Protein AF-A0A6I1FZR3-F1 (afdb_monomer)

Solvent-accessible surface area (backbone atoms only — not comparable to full-atom values): 11117 Å² total; per-residue (Å²): 132,63,71,81,56,53,58,60,50,53,55,49,52,56,47,51,52,60,69,66,48,99,59,92,50,53,44,37,51,18,19,27,37,26,51,98,56,38,17,38,38,36,37,57,64,90,88,34,45,50,49,60,49,54,51,47,40,16,54,70,74,20,20,38,19,19,56,56,49,33,34,35,32,82,50,91,95,48,38,31,38,47,50,46,80,52,55,39,70,45,56,60,88,51,94,56,57,93,59,54,65,75,88,68,61,86,59,56,64,35,73,45,55,49,69,71,43,28,48,72,36,67,70,18,41,53,64,34,38,36,34,47,39,74,33,85,90,42,68,29,58,69,38,87,40,65,44,67,61,53,50,56,62,44,65,79,45,46,47,83,67,36,57,63,55,72,58,35,50,48,54,51,51,53,48,41,74,71,40,55,37,26,37,27,32,41,55,47,69,72,53,31,45,52,41,52,50,38,52,73,75,64,72,74,126

Foldseek 3Di:
DDPVVVVVVVVVVVVLVVVVPPDQWFKWFWWWWADPQEIETEFEDPPLCRLQLQLLLQLVAIAGQGGTIWTWDDDPLFIKTARDFFFGWDAPPGPCVVQADCVQDDDRIGGHRSVSSHHHDGIGTYAEYEYEHEDAPDQFAWDFDQLVVRLVRRVVTGDVVCPPPPPSSVVSSSNSVRHTYTYGHDNDSVRNSVNVVCSRVPNDD

pLDDT: mean 87.34, std 11.3, range [35.09, 98.38]

Radius of gyration: 16.4 Å; Cα contacts (8 Å, |Δi|>4): 405; chains: 1; bounding box: 35×38×43 Å

Nearest PDB structures (foldseek):
  3tqf-assembly2_B  TM=7.008E-01  e=2.451E-07  Coxiella burnetii
  3tqf-assembly1_A  TM=6.741E-01  e=7.739E-07  Coxiella burnetii
  1knx-assembly1_F  TM=5.912E-01  e=1.178E-05  Mycoplasmoides pneumoniae
  1knx-assembly1_D  TM=5.944E-01  e=3.296E-05  Mycoplasmoides pneumoniae
  1knx-as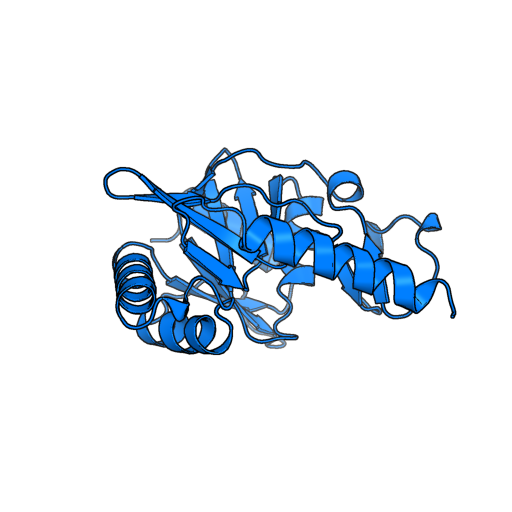sembly1_C  TM=6.313E-01  e=9.794E-05  Mycoplasmoides pneumoniae

Mean predicted aligned error: 5.6 Å

Structure (mmCIF, N/CA/C/O backbone):
data_AF-A0A6I1FZR3-F1
#
_entry.id   AF-A0A6I1FZR3-F1
#
loop_
_atom_site.group_PDB
_atom_site.id
_atom_site.type_symbol
_atom_site.label_atom_id
_atom_site.label_alt_id
_atom_site.label_comp_id
_atom_site.label_asym_id
_atom_site.label_entity_id
_atom_site.label_seq_id
_atom_site.pdbx_PDB_ins_code
_atom_site.Cartn_x
_atom_site.Cartn_y
_atom_site.Cartn_z
_atom_site.occupancy
_atom_site.B_iso_or_equiv
_atom_site.auth_seq_id
_atom_site.auth_comp_id
_atom_site.auth_asym_id
_atom_site.auth_atom_id
_atom_site.pdbx_PDB_model_num
ATOM 1 N N . MET A 1 1 ? 12.306 22.093 -24.061 1.00 50.38 1 MET A N 1
ATOM 2 C CA . MET A 1 1 ? 12.072 21.289 -22.842 1.00 50.38 1 MET A CA 1
ATOM 3 C C . MET A 1 1 ? 11.658 19.907 -23.294 1.00 50.38 1 MET A C 1
ATOM 5 O O . MET A 1 1 ? 10.686 19.797 -24.028 1.00 50.38 1 MET A O 1
ATOM 9 N N . THR A 1 2 ? 12.452 18.890 -22.980 1.00 59.75 2 THR A N 1
ATOM 10 C CA . THR A 1 2 ? 12.194 17.495 -23.360 1.00 59.75 2 THR A CA 1
ATOM 11 C C . THR A 1 2 ? 10.868 17.022 -22.759 1.00 59.75 2 THR A C 1
ATOM 13 O O . THR A 1 2 ? 10.518 17.408 -21.643 1.00 59.75 2 THR A O 1
ATOM 16 N N . ASN A 1 3 ? 10.129 16.195 -23.503 1.00 61.72 3 ASN A N 1
ATOM 17 C CA . ASN A 1 3 ? 8.857 15.583 -23.087 1.00 61.72 3 ASN A CA 1
ATOM 18 C C . ASN A 1 3 ? 8.961 14.906 -21.695 1.00 61.72 3 ASN A C 1
ATOM 20 O O . ASN A 1 3 ? 8.009 14.908 -20.915 1.00 61.72 3 ASN A O 1
ATOM 24 N N . ASP A 1 4 ? 10.167 14.445 -21.350 1.00 67.88 4 ASP A N 1
ATOM 25 C CA . ASP A 1 4 ? 10.534 13.812 -20.079 1.00 67.88 4 ASP A CA 1
ATOM 26 C C . ASP A 1 4 ? 10.330 14.695 -18.842 1.00 67.88 4 ASP A C 1
ATOM 28 O O . ASP A 1 4 ? 10.122 14.169 -17.756 1.00 67.88 4 ASP A O 1
ATOM 32 N N . TYR A 1 5 ? 10.350 16.026 -18.975 1.00 75.06 5 TYR A N 1
ATOM 33 C CA . TYR A 1 5 ? 10.096 16.935 -17.850 1.00 75.06 5 TYR A CA 1
ATOM 34 C C . TYR A 1 5 ? 8.603 17.227 -17.659 1.00 75.06 5 TYR A C 1
ATOM 36 O O . TYR A 1 5 ? 8.115 17.339 -16.535 1.00 75.06 5 TYR A O 1
ATOM 44 N N . VAL A 1 6 ? 7.859 17.341 -18.763 1.00 83.50 6 VAL A N 1
ATOM 45 C CA . VAL A 1 6 ? 6.457 17.780 -18.739 1.00 83.50 6 VAL A CA 1
ATOM 46 C C . VAL A 1 6 ? 5.569 16.731 -18.080 1.00 83.50 6 VAL A C 1
ATOM 48 O O . VAL A 1 6 ? 4.723 17.076 -17.259 1.00 83.50 6 VAL A O 1
ATOM 51 N N . ARG A 1 7 ? 5.770 15.446 -18.392 1.00 79.75 7 ARG A N 1
ATOM 52 C CA . ARG A 1 7 ? 4.921 14.367 -17.868 1.00 79.75 7 ARG A CA 1
ATOM 53 C C . ARG A 1 7 ? 5.021 14.218 -16.338 1.00 79.75 7 ARG A C 1
ATOM 55 O O . ARG A 1 7 ? 3.965 14.234 -15.705 1.00 79.75 7 ARG A O 1
ATOM 62 N N . PRO A 1 8 ? 6.215 14.116 -15.718 1.00 78.38 8 PRO A N 1
ATOM 63 C CA . PRO A 1 8 ? 6.330 14.086 -14.261 1.00 78.38 8 PRO A CA 1
ATOM 64 C C . PRO A 1 8 ? 5.809 15.363 -13.602 1.00 78.38 8 PRO A C 1
ATOM 66 O O . PRO A 1 8 ? 5.144 15.278 -12.574 1.00 78.38 8 PRO A O 1
ATOM 69 N N . TYR A 1 9 ? 6.057 16.531 -14.207 1.00 84.31 9 TYR A N 1
ATOM 70 C CA . TYR A 1 9 ? 5.594 17.811 -13.671 1.00 84.31 9 TYR A CA 1
ATOM 71 C C . TYR A 1 9 ? 4.063 17.913 -13.645 1.00 84.31 9 TYR A C 1
ATOM 73 O O . TYR A 1 9 ? 3.486 18.195 -12.600 1.00 84.31 9 TYR A O 1
ATOM 81 N N . VAL A 1 10 ? 3.387 17.609 -14.759 1.00 87.12 10 VAL A N 1
ATOM 82 C CA . VAL A 1 10 ? 1.914 17.611 -14.831 1.00 87.12 10 VAL A CA 1
ATOM 83 C C . VAL A 1 10 ? 1.322 16.611 -13.844 1.00 87.12 10 VAL A C 1
ATOM 85 O O . VAL A 1 10 ? 0.363 16.922 -13.143 1.00 87.12 10 VAL A O 1
ATOM 88 N N . LEU A 1 11 ? 1.906 15.416 -13.758 1.00 84.88 11 LEU A N 1
ATOM 89 C CA . LEU A 1 11 ? 1.436 14.384 -12.845 1.00 84.88 11 LEU A CA 1
ATOM 90 C C . LEU A 1 11 ? 1.587 14.812 -11.374 1.00 84.88 11 LEU A C 1
ATOM 92 O O . LEU A 1 11 ? 0.700 14.542 -10.560 1.00 84.88 11 LEU A O 1
ATOM 96 N N . TRP A 1 12 ? 2.673 15.512 -11.045 1.00 84.62 12 TRP A N 1
ATOM 97 C CA . TRP A 1 12 ? 2.876 16.109 -9.730 1.00 84.62 12 TRP A CA 1
ATOM 98 C C . TRP A 1 12 ? 1.877 17.235 -9.439 1.00 84.62 12 TRP A C 1
ATOM 100 O O . TRP A 1 12 ? 1.271 17.225 -8.373 1.00 84.62 12 TRP A O 1
ATOM 110 N N . GLU A 1 13 ? 1.638 18.159 -10.375 1.00 86.44 13 GLU A N 1
ATOM 111 C CA . GLU A 1 13 ? 0.677 19.257 -10.179 1.00 86.44 13 GLU A CA 1
ATOM 112 C C . GLU A 1 13 ? -0.752 18.745 -9.977 1.00 86.44 13 GLU A C 1
ATOM 114 O O . GLU A 1 13 ? -1.432 19.177 -9.049 1.00 86.44 13 GLU A O 1
ATOM 119 N N . VAL A 1 14 ? -1.198 17.777 -10.785 1.00 84.94 14 VAL A N 1
ATOM 120 C CA . VAL A 1 14 ? -2.518 17.144 -10.610 1.00 84.94 14 VAL A CA 1
ATOM 121 C C . VAL A 1 14 ? -2.615 16.481 -9.239 1.00 84.94 14 VAL A C 1
ATOM 123 O O . VAL A 1 14 ? -3.616 16.634 -8.543 1.00 84.94 14 VAL A O 1
ATOM 126 N N . THR A 1 15 ? -1.557 15.788 -8.818 1.00 83.56 15 THR A N 1
ATOM 127 C CA . THR A 1 15 ? -1.505 15.155 -7.497 1.00 83.56 15 THR A CA 1
ATOM 128 C C . THR A 1 15 ? -1.599 16.178 -6.386 1.00 83.56 15 THR A C 1
ATOM 130 O O . THR A 1 15 ? -2.426 16.034 -5.492 1.00 83.56 15 THR A O 1
ATOM 133 N N . ARG A 1 16 ? -0.798 17.239 -6.458 1.00 82.19 16 ARG A N 1
ATOM 134 C CA . ARG A 1 16 ? -0.811 18.327 -5.488 1.00 82.19 16 ARG A CA 1
ATOM 135 C C . ARG A 1 16 ? -2.205 18.939 -5.371 1.00 82.19 16 ARG A C 1
ATOM 137 O O . ARG A 1 16 ? -2.708 19.032 -4.261 1.00 82.19 16 ARG A O 1
ATOM 144 N N . ILE A 1 17 ? -2.841 19.289 -6.491 1.00 82.88 17 ILE A N 1
ATOM 145 C CA . ILE A 1 17 ? -4.186 19.886 -6.506 1.00 82.88 17 ILE A CA 1
ATOM 146 C C . ILE A 1 17 ? -5.215 18.947 -5.866 1.00 82.88 17 ILE A C 1
ATOM 148 O O . ILE A 1 17 ? -6.030 19.395 -5.068 1.00 82.88 17 ILE A O 1
ATOM 152 N N . LEU A 1 18 ? -5.170 17.648 -6.174 1.00 79.31 18 LEU A N 1
ATOM 153 C CA . LEU A 1 18 ? -6.104 16.668 -5.610 1.00 79.31 18 LEU A CA 1
ATOM 154 C C . LEU A 1 18 ? -5.854 16.413 -4.116 1.00 79.31 18 LEU A C 1
ATOM 156 O O . LEU A 1 18 ? -6.803 16.240 -3.358 1.00 79.31 18 LEU A O 1
ATOM 160 N N . LEU A 1 19 ? -4.596 16.444 -3.668 1.00 76.31 19 LEU A N 1
ATOM 161 C CA . LEU A 1 19 ? -4.252 16.383 -2.244 1.00 76.31 19 LEU A CA 1
ATOM 162 C C . LEU A 1 19 ? -4.574 17.684 -1.502 1.00 76.31 19 LEU A C 1
ATOM 164 O O . LEU A 1 19 ? -4.740 17.648 -0.285 1.00 76.31 19 LEU A O 1
ATOM 168 N N . GLU A 1 20 ? -4.672 18.806 -2.216 1.00 75.75 20 GLU A N 1
ATOM 169 C CA . GLU A 1 20 ? -5.113 20.123 -1.743 1.00 75.75 20 GLU A CA 1
ATOM 170 C C . GLU A 1 20 ? -6.633 20.357 -1.916 1.00 75.75 20 GLU A C 1
ATOM 172 O O . GLU A 1 20 ? -7.131 21.419 -1.549 1.00 75.75 20 GLU A O 1
ATOM 177 N N . ALA A 1 21 ? -7.408 19.381 -2.404 1.00 71.62 21 ALA A N 1
ATOM 178 C CA . ALA A 1 21 ? -8.873 19.457 -2.458 1.00 71.62 21 ALA A CA 1
ATOM 179 C C . ALA A 1 21 ? -9.483 19.104 -1.092 1.00 71.62 21 ALA A C 1
ATOM 181 O O . ALA A 1 21 ? -9.188 18.038 -0.562 1.00 71.62 21 ALA A O 1
ATOM 182 N N . ASP A 1 22 ? -10.240 20.015 -0.470 1.00 64.38 22 ASP A N 1
ATOM 183 C CA . ASP A 1 22 ? -10.703 19.954 0.935 1.00 64.38 22 ASP A CA 1
ATOM 184 C C . ASP A 1 22 ? -11.646 18.770 1.242 1.00 64.38 22 ASP A C 1
ATOM 186 O O . ASP A 1 22 ? -12.863 18.909 1.325 1.00 64.38 22 ASP A O 1
ATOM 190 N N . GLU A 1 23 ? -11.068 17.577 1.373 1.00 71.38 23 GLU A N 1
ATOM 191 C CA . GLU A 1 23 ? -11.746 16.334 1.726 1.00 71.38 23 GLU A CA 1
ATOM 192 C C . GLU A 1 23 ? -11.206 15.812 3.068 1.00 71.38 23 GLU A C 1
ATOM 194 O O . GLU A 1 23 ? -9.989 15.840 3.284 1.00 71.38 23 GLU A O 1
ATOM 199 N N . PRO A 1 24 ? -12.070 15.291 3.960 1.00 76.19 24 PRO A N 1
ATOM 200 C CA . PRO A 1 24 ? -11.709 14.868 5.315 1.00 76.19 24 PRO A CA 1
ATOM 201 C C . PRO A 1 24 ? -10.960 13.522 5.322 1.00 76.19 24 PRO A C 1
ATOM 203 O O . PRO A 1 24 ? -11.426 12.533 5.882 1.00 76.19 24 PRO A O 1
ATOM 206 N N . THR A 1 25 ? -9.791 13.466 4.683 1.00 84.38 25 THR A N 1
ATOM 207 C CA . THR A 1 25 ? -8.944 12.267 4.610 1.00 84.38 25 THR A CA 1
ATOM 208 C C . THR A 1 25 ? -7.540 12.545 5.138 1.00 84.38 25 THR A C 1
ATOM 210 O O . THR A 1 25 ? -6.944 13.588 4.866 1.00 84.38 25 THR A O 1
ATOM 213 N N . LEU A 1 26 ? -6.976 11.587 5.872 1.00 86.94 26 LEU A N 1
ATOM 214 C CA . LEU A 1 26 ? -5.562 11.560 6.218 1.00 86.94 26 LEU A CA 1
ATOM 215 C C . LEU A 1 26 ? -4.773 11.033 5.014 1.00 86.94 26 LEU A C 1
ATOM 217 O O . LEU A 1 26 ? -4.906 9.874 4.628 1.00 86.94 26 LEU A O 1
ATOM 221 N N . ALA A 1 27 ? -3.930 11.879 4.429 1.00 86.81 27 ALA A N 1
ATOM 222 C CA . ALA A 1 27 ? -3.035 11.486 3.348 1.00 86.81 27 ALA A CA 1
ATOM 223 C C . ALA A 1 27 ? -1.674 11.041 3.906 1.00 86.81 27 ALA A C 1
ATOM 225 O O . ALA A 1 27 ? -1.022 11.800 4.624 1.00 86.81 27 ALA A O 1
ATOM 226 N N . ILE A 1 28 ? -1.217 9.843 3.538 1.00 86.50 28 ILE A N 1
ATOM 227 C CA . ILE A 1 28 ? 0.113 9.322 3.891 1.00 86.50 28 ILE A CA 1
ATOM 228 C C . ILE A 1 28 ? 0.873 8.873 2.641 1.00 86.50 28 ILE A C 1
ATOM 230 O O . ILE A 1 28 ? 0.278 8.326 1.713 1.00 86.50 28 ILE A O 1
ATOM 234 N N . HIS A 1 29 ? 2.193 9.080 2.610 1.00 87.19 29 HIS A N 1
ATOM 235 C CA . HIS A 1 29 ? 3.032 8.620 1.501 1.00 87.19 29 HIS A CA 1
ATOM 236 C C . HIS A 1 29 ? 3.284 7.109 1.585 1.00 87.19 29 HIS A C 1
ATOM 238 O O . HIS A 1 29 ? 4.276 6.635 2.146 1.00 87.19 29 HIS A O 1
ATOM 244 N N . ALA A 1 30 ? 2.344 6.349 1.043 1.00 91.12 30 ALA A N 1
ATOM 245 C CA . ALA A 1 30 ? 2.351 4.900 1.016 1.00 91.12 30 ALA A CA 1
ATOM 246 C C . ALA A 1 30 ? 1.550 4.409 -0.193 1.00 91.12 30 ALA A C 1
ATOM 248 O O . ALA A 1 30 ? 0.584 5.058 -0.608 1.00 91.12 30 ALA A O 1
ATOM 249 N N . GLY A 1 31 ? 1.936 3.249 -0.721 1.00 94.44 31 GLY A N 1
ATOM 250 C CA . GLY A 1 31 ? 1.110 2.526 -1.683 1.00 94.44 31 GLY A CA 1
ATOM 251 C C . GLY A 1 31 ? -0.006 1.781 -0.957 1.00 94.44 31 GLY A C 1
ATOM 252 O O . GLY A 1 31 ? 0.121 1.491 0.229 1.00 94.44 31 GLY A O 1
ATOM 253 N N . SER A 1 32 ? -1.086 1.457 -1.656 1.00 97.38 32 SER A N 1
ATOM 254 C CA . SER A 1 32 ? -2.138 0.583 -1.142 1.00 97.38 32 SER A CA 1
ATOM 255 C C . SER A 1 32 ? -2.690 -0.311 -2.242 1.00 97.38 32 SER A C 1
ATOM 257 O O . SER A 1 32 ? -2.849 0.099 -3.397 1.00 97.38 32 SER A O 1
ATOM 259 N N . VAL A 1 33 ? -3.027 -1.534 -1.854 1.00 98.38 33 VAL A N 1
ATOM 260 C CA . VAL A 1 33 ? -3.708 -2.522 -2.694 1.00 98.38 33 VAL A CA 1
ATOM 261 C C . VAL A 1 33 ? -4.809 -3.185 -1.879 1.00 98.38 33 VAL A C 1
ATOM 263 O O . VAL A 1 33 ? -4.752 -3.189 -0.650 1.00 98.38 33 VAL A O 1
ATOM 266 N N . ALA A 1 34 ? -5.811 -3.736 -2.552 1.00 98.31 34 ALA A N 1
ATOM 267 C CA . ALA A 1 34 ? -6.940 -4.394 -1.921 1.00 98.31 34 ALA A CA 1
ATOM 268 C C . ALA A 1 34 ? -7.143 -5.807 -2.456 1.00 98.31 34 ALA A C 1
ATOM 270 O O . ALA A 1 34 ? -6.896 -6.088 -3.626 1.00 98.31 34 ALA A O 1
ATOM 271 N N . LEU A 1 35 ? -7.646 -6.683 -1.603 1.00 98.12 35 LEU A N 1
ATOM 272 C CA . LEU A 1 35 ? -8.108 -8.012 -1.955 1.00 98.12 35 LEU A CA 1
ATOM 273 C C . LEU A 1 35 ? -9.482 -8.206 -1.318 1.00 98.12 35 LEU A C 1
ATOM 275 O O . LEU A 1 35 ? -9.637 -7.989 -0.122 1.00 98.12 35 LEU A O 1
ATOM 279 N N . ASP A 1 36 ? -10.486 -8.551 -2.123 1.00 95.88 36 ASP A N 1
ATOM 280 C CA . ASP A 1 36 ? -11.858 -8.805 -1.657 1.00 95.88 36 ASP A CA 1
ATOM 281 C C . ASP A 1 36 ? -12.435 -7.682 -0.768 1.00 95.88 36 ASP A C 1
ATOM 283 O O . ASP A 1 36 ? -13.066 -7.922 0.260 1.00 95.88 36 ASP A O 1
ATOM 287 N N . GLY A 1 37 ? -12.184 -6.423 -1.151 1.00 96.25 37 GLY A N 1
ATOM 288 C CA . GLY A 1 37 ? -12.645 -5.236 -0.418 1.00 96.25 37 GLY A CA 1
ATOM 289 C C . GLY A 1 37 ? -11.826 -4.883 0.830 1.00 96.25 37 GLY A C 1
ATOM 290 O O . GLY A 1 37 ? -12.134 -3.893 1.490 1.00 96.25 37 GLY A O 1
ATOM 291 N N . ARG A 1 38 ? -10.764 -5.639 1.133 1.00 97.44 38 ARG A N 1
ATOM 292 C CA . ARG A 1 38 ? -9.847 -5.410 2.256 1.00 97.44 38 ARG A CA 1
ATOM 293 C C . ARG A 1 38 ? -8.521 -4.853 1.758 1.00 97.44 38 ARG A C 1
ATOM 295 O O . ARG A 1 38 ? -7.845 -5.481 0.947 1.00 97.44 38 ARG A O 1
ATOM 302 N N . ALA A 1 39 ? -8.151 -3.673 2.224 1.00 97.88 39 ALA A N 1
ATOM 303 C CA . ALA A 1 39 ? -6.942 -2.972 1.838 1.00 97.88 39 ALA A CA 1
ATOM 304 C C . ALA A 1 39 ? -5.783 -3.237 2.799 1.00 97.88 39 ALA A C 1
ATOM 306 O O . ALA A 1 39 ? -5.945 -3.228 4.019 1.00 97.88 39 ALA A O 1
ATOM 307 N N . ILE A 1 40 ? -4.586 -3.342 2.230 1.00 97.88 40 ILE A N 1
ATOM 308 C CA . ILE A 1 40 ? -3.334 -3.167 2.960 1.00 97.88 40 ILE A CA 1
ATOM 309 C C . ILE A 1 40 ? -2.644 -1.893 2.482 1.00 97.88 40 ILE A C 1
ATOM 311 O O . ILE A 1 40 ? -2.593 -1.599 1.284 1.00 97.88 40 ILE A O 1
ATOM 315 N N . VAL A 1 41 ? -2.078 -1.156 3.431 1.00 96.69 41 VAL A N 1
ATOM 316 C CA . VAL A 1 41 ? -1.179 -0.033 3.159 1.00 96.69 41 VAL A CA 1
ATOM 317 C C . VAL A 1 41 ? 0.252 -0.556 3.180 1.00 96.69 41 VAL A C 1
ATOM 319 O O . VAL A 1 41 ? 0.685 -1.165 4.153 1.00 96.69 41 VAL A O 1
ATOM 322 N N . ILE A 1 42 ? 1.013 -0.282 2.128 1.00 95.75 42 ILE A N 1
ATOM 323 C CA . ILE A 1 42 ? 2.427 -0.629 1.995 1.00 95.75 42 ILE A CA 1
ATOM 324 C C . ILE A 1 42 ? 3.242 0.639 2.247 1.00 95.75 42 ILE A C 1
ATOM 326 O O . ILE A 1 42 ? 3.417 1.488 1.365 1.00 95.75 42 ILE A O 1
ATOM 330 N N . ALA A 1 43 ? 3.738 0.772 3.473 1.00 92.19 43 ALA A N 1
ATOM 331 C CA . ALA A 1 43 ? 4.467 1.939 3.949 1.00 92.19 43 ALA A CA 1
ATOM 332 C C . ALA A 1 43 ? 5.949 1.616 4.126 1.00 92.19 43 ALA A C 1
ATOM 334 O O . ALA A 1 43 ? 6.327 0.570 4.626 1.00 92.19 43 ALA A O 1
ATOM 335 N N . GLY A 1 44 ? 6.829 2.520 3.728 1.00 86.69 44 GLY A N 1
ATOM 336 C CA . GLY A 1 44 ? 8.262 2.256 3.740 1.00 86.69 44 GLY A CA 1
ATOM 337 C C . GLY A 1 44 ? 9.049 3.468 3.278 1.00 86.69 44 GLY A C 1
ATOM 338 O O . GLY A 1 44 ? 8.505 4.337 2.590 1.00 86.69 44 GLY A O 1
ATOM 339 N N . VAL A 1 45 ? 10.343 3.506 3.585 1.00 79.31 45 VAL A N 1
ATOM 340 C CA . VAL A 1 45 ? 11.240 4.531 3.038 1.00 79.31 45 VAL A CA 1
ATOM 341 C C . VAL A 1 45 ? 11.273 4.464 1.507 1.00 79.31 45 VAL A C 1
ATOM 343 O O . VAL A 1 45 ? 10.863 3.475 0.876 1.00 79.31 45 VAL A O 1
ATOM 346 N N . SER A 1 46 ? 11.731 5.536 0.865 1.00 76.00 46 SER A N 1
ATOM 347 C CA . SER A 1 46 ? 12.015 5.489 -0.571 1.00 76.00 46 SER A CA 1
ATOM 348 C C . SER A 1 46 ? 12.976 4.330 -0.873 1.00 76.00 46 SER A C 1
ATOM 350 O O . SER A 1 46 ? 13.895 4.077 -0.101 1.00 76.00 46 SER A O 1
ATOM 352 N N . HIS A 1 47 ? 12.756 3.614 -1.978 1.00 78.44 47 HIS A N 1
ATOM 353 C CA . HIS A 1 47 ? 13.514 2.412 -2.373 1.00 78.44 47 HIS A CA 1
ATOM 354 C C . HIS A 1 47 ? 13.318 1.149 -1.511 1.00 78.44 47 HIS A C 1
ATOM 356 O O . HIS A 1 47 ? 13.928 0.126 -1.813 1.00 78.44 47 HIS A O 1
ATOM 362 N N . ALA A 1 48 ? 12.403 1.141 -0.534 1.00 81.69 48 ALA A N 1
ATOM 363 C CA . ALA A 1 48 ? 12.053 -0.073 0.223 1.00 81.69 48 ALA A CA 1
ATOM 364 C C . ALA A 1 48 ? 11.369 -1.176 -0.622 1.00 81.69 48 ALA A C 1
ATOM 366 O O . ALA A 1 48 ? 11.120 -2.273 -0.135 1.00 81.69 48 ALA A O 1
ATOM 367 N N . GLY A 1 49 ? 11.059 -0.897 -1.894 1.00 86.56 49 GLY A N 1
ATOM 368 C CA . GLY A 1 49 ? 10.394 -1.840 -2.796 1.00 86.56 49 GLY A CA 1
ATOM 369 C C . GLY A 1 49 ? 8.867 -1.754 -2.798 1.00 86.56 49 GLY A C 1
ATOM 370 O O . GLY A 1 49 ? 8.240 -2.650 -3.349 1.00 86.56 49 GLY A O 1
ATOM 371 N N . LYS A 1 50 ? 8.274 -0.683 -2.241 1.00 91.25 50 LYS A N 1
ATOM 372 C CA . LYS A 1 50 ? 6.815 -0.453 -2.215 1.00 91.25 50 LYS A CA 1
ATOM 373 C C . LYS A 1 50 ? 6.173 -0.626 -3.593 1.00 91.25 50 LYS A C 1
ATOM 375 O O . LYS A 1 50 ? 5.359 -1.519 -3.756 1.00 91.25 50 LYS A O 1
ATOM 380 N N . SER A 1 51 ? 6.628 0.136 -4.590 1.00 92.12 51 SER A N 1
ATOM 381 C CA . SER A 1 51 ? 6.082 0.096 -5.953 1.00 92.12 51 SER A CA 1
ATOM 382 C C . SER A 1 51 ? 6.238 -1.251 -6.633 1.00 92.12 51 SER A C 1
ATOM 384 O O . SER A 1 51 ? 5.345 -1.708 -7.342 1.00 92.12 51 SER A O 1
ATOM 386 N N . THR A 1 52 ? 7.355 -1.930 -6.372 1.00 94.50 52 THR A N 1
ATOM 387 C CA . THR A 1 52 ? 7.574 -3.290 -6.863 1.00 94.50 52 THR A CA 1
ATOM 388 C C . THR A 1 52 ? 6.600 -4.272 -6.219 1.00 94.50 52 THR A C 1
ATOM 390 O O . THR A 1 52 ? 6.017 -5.084 -6.928 1.00 94.50 52 THR A O 1
ATOM 393 N N . LEU A 1 53 ? 6.396 -4.194 -4.901 1.00 95.69 53 LEU A N 1
ATOM 394 C CA . LEU A 1 53 ? 5.455 -5.055 -4.191 1.00 95.69 53 LEU A CA 1
ATOM 395 C C . LEU A 1 53 ? 4.010 -4.758 -4.612 1.00 95.69 53 LEU A C 1
ATOM 397 O O . LEU A 1 53 ? 3.311 -5.686 -4.997 1.00 95.69 53 LEU A O 1
ATOM 401 N N . SER A 1 54 ? 3.587 -3.490 -4.640 1.00 96.38 54 SER A N 1
ATOM 402 C CA . SER A 1 54 ? 2.261 -3.070 -5.115 1.00 96.38 54 SER A CA 1
ATOM 403 C C . SER A 1 54 ? 1.985 -3.587 -6.527 1.00 96.38 54 SER A C 1
ATOM 405 O O . SER A 1 54 ? 0.984 -4.259 -6.750 1.00 96.38 54 SER A O 1
ATOM 407 N N . GLY A 1 55 ? 2.893 -3.330 -7.477 1.00 96.31 55 GLY A N 1
ATOM 408 C CA . GLY A 1 55 ? 2.741 -3.787 -8.859 1.00 96.31 55 GLY A CA 1
ATOM 409 C C . GLY A 1 55 ? 2.694 -5.310 -8.976 1.00 96.31 55 GLY A C 1
ATOM 410 O O . GLY A 1 55 ? 1.915 -5.836 -9.767 1.00 96.31 55 GLY A O 1
ATOM 411 N N . TRP A 1 56 ? 3.475 -6.024 -8.159 1.00 97.44 56 TRP A N 1
ATOM 412 C CA . TRP A 1 56 ? 3.475 -7.485 -8.145 1.00 97.44 56 TRP A CA 1
ATOM 413 C C . TRP A 1 56 ? 2.147 -8.031 -7.630 1.00 97.44 56 TRP A C 1
ATOM 415 O O . TRP A 1 56 ? 1.564 -8.899 -8.269 1.00 97.44 56 TRP A O 1
ATOM 425 N N . LEU A 1 57 ? 1.640 -7.505 -6.513 1.00 97.81 57 LEU A N 1
ATOM 426 C CA . LEU A 1 57 ? 0.348 -7.906 -5.954 1.00 97.81 57 LEU A CA 1
ATOM 427 C C . LEU A 1 57 ? -0.781 -7.664 -6.962 1.00 97.81 57 LEU A C 1
ATOM 429 O O . LEU A 1 57 ? -1.610 -8.545 -7.184 1.00 97.81 57 LEU A O 1
ATOM 433 N N . VAL A 1 58 ? -0.769 -6.512 -7.637 1.00 97.75 58 VAL A N 1
ATOM 434 C CA . VAL A 1 58 ? -1.757 -6.172 -8.673 1.00 97.75 58 VAL A CA 1
ATOM 435 C C . VAL A 1 58 ? -1.706 -7.148 -9.847 1.00 97.75 58 VAL A C 1
ATOM 437 O O . VAL A 1 58 ? -2.744 -7.653 -10.269 1.00 97.75 58 VAL A O 1
ATOM 440 N N . ALA A 1 59 ? -0.503 -7.496 -10.313 1.00 97.44 59 ALA A N 1
ATOM 441 C CA . ALA A 1 59 ? -0.310 -8.519 -11.342 1.00 97.44 59 ALA A CA 1
ATOM 442 C C . ALA A 1 59 ? -0.797 -9.922 -10.922 1.00 97.44 59 ALA A C 1
ATOM 444 O O . ALA A 1 59 ? -1.007 -10.782 -11.774 1.00 97.44 59 ALA A O 1
ATOM 445 N N . HIS A 1 60 ? -1.011 -10.150 -9.622 1.00 97.62 60 HIS A N 1
ATOM 446 C CA . HIS A 1 60 ? -1.500 -11.405 -9.043 1.00 97.62 60 HIS A CA 1
ATOM 447 C C . HIS A 1 60 ? -2.926 -11.274 -8.473 1.00 97.62 60 HIS A C 1
ATOM 449 O O . HIS A 1 60 ? -3.309 -11.970 -7.529 1.00 97.62 60 HIS A O 1
ATOM 455 N N . GLY A 1 61 ? -3.737 -10.392 -9.064 1.00 97.38 61 GLY A N 1
ATOM 456 C CA . GLY A 1 61 ? -5.179 -10.324 -8.820 1.00 97.38 61 GLY A CA 1
ATOM 457 C C . GLY A 1 61 ? -5.601 -9.462 -7.631 1.00 97.38 61 GLY A C 1
ATOM 458 O O . GLY A 1 61 ? -6.781 -9.451 -7.293 1.00 97.38 61 GLY A O 1
ATOM 459 N N . TRP A 1 62 ? -4.679 -8.729 -7.004 1.00 98.38 62 TRP A N 1
ATOM 460 C CA . TRP A 1 62 ? -5.060 -7.664 -6.078 1.00 98.38 62 TRP A CA 1
ATOM 461 C C . TRP A 1 62 ? -5.554 -6.441 -6.861 1.00 98.38 62 TRP A C 1
ATOM 463 O O . TRP A 1 62 ? -5.062 -6.119 -7.941 1.00 98.38 62 TRP A O 1
ATOM 473 N N . GLY A 1 63 ? -6.513 -5.716 -6.301 1.00 98.06 63 GLY A N 1
ATOM 474 C CA . GLY A 1 63 ? -6.959 -4.435 -6.820 1.00 98.06 63 GLY A CA 1
ATOM 475 C C . GLY A 1 63 ? -5.997 -3.310 -6.439 1.00 98.06 63 GLY A C 1
ATOM 476 O O . GLY A 1 63 ? -5.646 -3.137 -5.274 1.00 98.06 63 GLY A O 1
ATOM 477 N N . PHE A 1 64 ? -5.583 -2.502 -7.408 1.00 98.25 64 PHE A N 1
ATOM 478 C CA . PHE A 1 64 ? -4.746 -1.331 -7.173 1.00 98.25 64 PHE A CA 1
ATOM 479 C C . PHE A 1 64 ? -5.561 -0.166 -6.605 1.00 98.25 64 PHE A C 1
ATOM 481 O O . PHE A 1 64 ? -6.581 0.210 -7.187 1.00 98.25 64 PHE A O 1
ATOM 488 N N . LEU A 1 65 ? -5.086 0.449 -5.518 1.00 97.12 65 LEU A N 1
ATOM 489 C CA . LEU A 1 65 ? -5.640 1.705 -5.002 1.00 97.12 65 LEU A CA 1
ATOM 490 C C . LEU A 1 65 ? -4.732 2.885 -5.358 1.00 97.12 65 LEU A C 1
ATOM 492 O O . LEU A 1 65 ? -5.212 3.893 -5.869 1.00 97.12 65 LEU A O 1
ATOM 496 N N . THR A 1 66 ? -3.433 2.779 -5.071 1.00 94.62 66 THR A N 1
ATOM 497 C CA . THR A 1 66 ? -2.442 3.857 -5.236 1.00 94.62 66 THR A CA 1
ATOM 498 C C . THR A 1 66 ? -1.028 3.314 -5.016 1.00 94.62 66 THR A C 1
ATOM 500 O O . THR A 1 66 ? -0.847 2.307 -4.336 1.00 94.62 66 THR A O 1
ATOM 503 N N . ASP A 1 67 ? -0.014 3.994 -5.547 1.00 91.31 67 ASP A N 1
ATOM 504 C CA . ASP A 1 67 ? 1.400 3.670 -5.295 1.00 91.31 67 ASP A CA 1
ATOM 505 C C . ASP A 1 67 ? 2.157 4.773 -4.535 1.00 91.31 67 ASP A C 1
ATOM 507 O O . ASP A 1 67 ? 3.261 4.566 -4.035 1.00 91.31 67 ASP A O 1
ATOM 511 N N . GLU A 1 68 ? 1.570 5.964 -4.434 1.00 86.88 68 GLU A N 1
ATOM 512 C CA . GLU A 1 68 ? 2.280 7.143 -3.939 1.00 86.88 68 GLU A CA 1
ATOM 513 C C . GLU A 1 68 ? 1.642 7.709 -2.676 1.00 86.88 68 GLU A C 1
ATOM 515 O O . GLU A 1 68 ? 2.341 7.919 -1.684 1.00 86.88 68 GLU A O 1
ATOM 520 N N . VAL A 1 69 ? 0.336 7.973 -2.704 1.00 88.75 69 VAL A N 1
ATOM 521 C CA . VAL A 1 69 ? -0.379 8.546 -1.563 1.00 88.75 69 VAL A CA 1
ATOM 522 C C . VAL A 1 69 ? -1.644 7.759 -1.293 1.00 88.75 69 VAL A C 1
ATOM 524 O O . VAL A 1 69 ? -2.515 7.655 -2.157 1.00 88.75 69 VAL A O 1
ATOM 527 N N . SER A 1 70 ? -1.734 7.237 -0.073 1.00 91.62 70 SER A N 1
ATOM 528 C CA . SER A 1 70 ? -2.912 6.568 0.466 1.00 91.62 70 SER A CA 1
ATOM 529 C C . SER A 1 70 ? -3.758 7.580 1.222 1.00 91.62 70 SER A C 1
ATOM 531 O O . SER A 1 70 ? -3.261 8.264 2.117 1.00 91.62 70 SER A O 1
ATOM 533 N N . ARG A 1 71 ? -5.029 7.693 0.827 1.00 91.81 71 ARG A N 1
ATOM 534 C CA . ARG 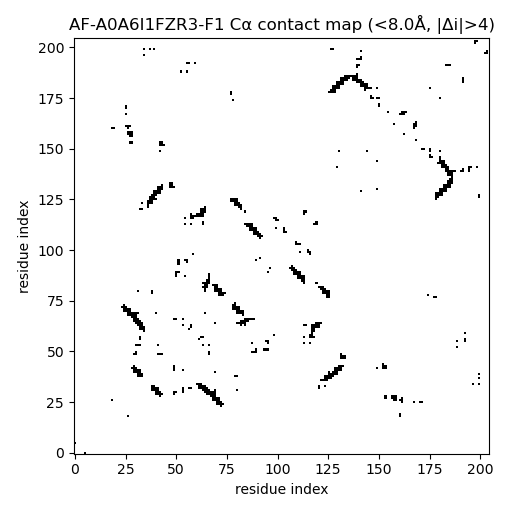A 1 71 ? -6.012 8.599 1.424 1.00 91.81 71 ARG A CA 1
ATOM 535 C C . ARG A 1 71 ? -6.912 7.795 2.349 1.00 91.81 71 ARG A C 1
ATOM 537 O O . ARG A 1 71 ? -7.615 6.900 1.887 1.00 91.81 71 ARG A O 1
ATOM 544 N N . LEU A 1 72 ? -6.850 8.093 3.638 1.00 92.38 72 LEU A N 1
ATOM 545 C CA . LEU A 1 72 ? -7.505 7.324 4.686 1.00 92.38 72 LEU A CA 1
ATOM 546 C C . LEU A 1 72 ? -8.647 8.131 5.294 1.00 92.38 72 LEU A C 1
ATOM 548 O O . LEU A 1 72 ? -8.443 9.247 5.761 1.00 92.38 72 LEU A O 1
ATOM 552 N N . GLU A 1 73 ? -9.841 7.562 5.302 1.00 92.44 73 GLU A N 1
ATOM 553 C CA . GLU A 1 73 ? -11.016 8.123 5.967 1.00 92.44 73 GLU A CA 1
ATOM 554 C C . GLU A 1 73 ? -11.329 7.277 7.201 1.00 92.44 73 GLU A C 1
ATOM 556 O O . GLU A 1 73 ? -11.386 6.047 7.115 1.00 92.44 73 GLU A O 1
ATOM 561 N N . GLN A 1 74 ? -11.546 7.921 8.345 1.00 91.19 74 GLN A N 1
ATOM 562 C CA . GLN A 1 74 ? -12.046 7.221 9.522 1.00 91.19 74 GLN A CA 1
ATOM 563 C C . GLN A 1 74 ? -13.527 6.885 9.320 1.00 91.19 74 GLN A C 1
ATOM 565 O O . GLN A 1 74 ? -14.333 7.753 8.994 1.00 91.19 74 GLN A O 1
ATOM 570 N N . SER A 1 75 ? -13.899 5.623 9.524 1.00 89.44 75 SER A N 1
ATOM 571 C CA . SER A 1 75 ? -15.253 5.124 9.292 1.00 89.44 75 SER A CA 1
ATOM 572 C C . SER A 1 75 ? -15.695 4.244 10.455 1.00 89.44 75 SER A C 1
ATOM 574 O O . SER A 1 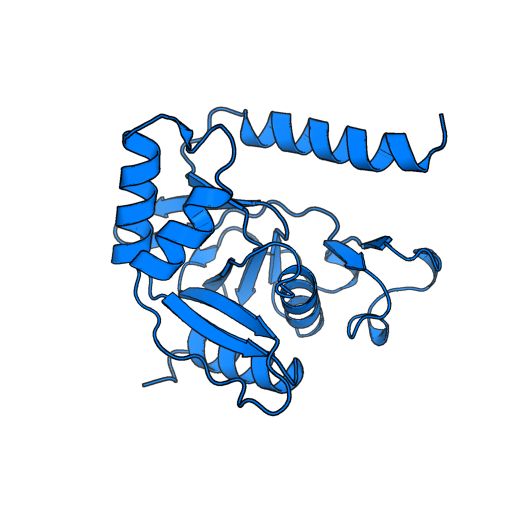75 ? -15.375 3.056 10.502 1.00 89.44 75 SER A O 1
ATOM 576 N N . GLY A 1 76 ? -16.469 4.81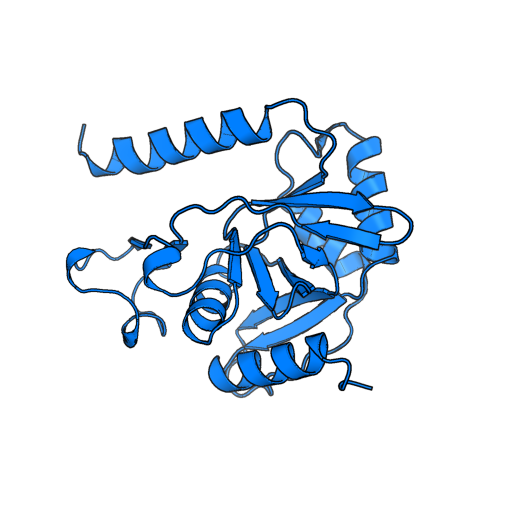3 11.381 1.00 88.69 76 GLY A N 1
ATOM 577 C CA . GLY A 1 76 ? -16.820 4.128 12.625 1.00 88.69 76 GLY A CA 1
ATOM 578 C C . GLY A 1 76 ? -15.567 3.863 13.462 1.00 88.69 76 GLY A C 1
ATOM 579 O O . GLY A 1 76 ? -14.811 4.791 13.741 1.00 88.69 76 GLY A O 1
ATOM 580 N N . GLU A 1 77 ? -15.343 2.603 13.836 1.00 85.75 77 GLU A N 1
ATOM 581 C CA . GLU A 1 77 ? -14.150 2.169 14.585 1.00 85.75 77 GLU A CA 1
ATOM 582 C C . GLU A 1 77 ? -12.959 1.802 13.680 1.00 85.75 77 GLU A C 1
ATOM 584 O O . GLU A 1 77 ? -11.860 1.566 14.176 1.00 85.75 77 GLU A O 1
ATOM 589 N N . GLY A 1 78 ? -13.166 1.752 12.360 1.00 92.81 78 GLY A N 1
ATOM 590 C CA . GLY A 1 78 ? -12.155 1.359 11.382 1.00 92.81 78 GLY A CA 1
ATOM 591 C C . GLY A 1 78 ? -11.729 2.493 10.453 1.00 92.81 78 GLY A C 1
ATOM 592 O O . GLY A 1 78 ? -12.078 3.664 10.627 1.00 92.81 78 GLY A O 1
ATOM 593 N N . TRP A 1 79 ? -10.990 2.115 9.414 1.00 95.88 79 TRP A N 1
ATOM 594 C CA . TRP A 1 79 ? -10.461 3.026 8.404 1.00 95.88 79 TRP A CA 1
ATOM 595 C C . TRP A 1 79 ? -10.764 2.506 7.008 1.00 95.88 79 TRP A C 1
ATOM 597 O O . TRP A 1 79 ? -10.709 1.303 6.767 1.00 95.88 79 TRP A O 1
ATOM 607 N N . ARG A 1 80 ? -11.043 3.414 6.075 1.00 96.62 80 ARG A N 1
ATOM 608 C CA . ARG A 1 80 ? -11.215 3.106 4.653 1.00 96.62 80 ARG A CA 1
ATOM 609 C C . ARG A 1 80 ? -10.133 3.783 3.828 1.00 96.62 80 ARG A C 1
ATOM 611 O O . ARG A 1 80 ? -9.798 4.942 4.063 1.00 96.62 80 ARG A O 1
ATOM 618 N N . VAL A 1 81 ? -9.597 3.058 2.852 1.00 96.38 81 VAL A N 1
ATOM 619 C CA . VAL A 1 81 ? -8.639 3.574 1.875 1.00 96.38 81 VAL A CA 1
ATOM 620 C C . VAL A 1 81 ? -9.390 3.974 0.614 1.00 96.38 81 VAL A C 1
ATOM 622 O O . VAL A 1 81 ? -10.063 3.151 -0.011 1.00 96.38 81 VAL A O 1
ATOM 625 N N . HIS A 1 82 ? -9.254 5.237 0.224 1.00 94.56 82 HIS A N 1
ATOM 626 C CA . HIS A 1 82 ? -9.811 5.750 -1.021 1.00 94.56 82 HIS A CA 1
ATOM 627 C C . HIS A 1 82 ? -8.832 5.543 -2.177 1.00 94.56 82 HIS A C 1
ATOM 629 O O . HIS A 1 82 ? -7.636 5.816 -2.022 1.00 94.56 82 HIS A O 1
ATOM 635 N N . PRO A 1 83 ? -9.314 5.086 -3.346 1.00 93.44 83 PRO A N 1
ATOM 636 C CA . PRO A 1 83 ? -8.464 4.898 -4.506 1.00 93.44 83 PRO A CA 1
ATOM 637 C C . PRO A 1 83 ? -7.939 6.246 -5.007 1.00 93.44 83 PRO A C 1
ATOM 639 O O . PRO A 1 83 ? -8.666 7.235 -5.115 1.00 93.44 83 PRO A O 1
ATOM 642 N N . PHE A 1 84 ? -6.663 6.260 -5.362 1.00 90.38 84 PHE A N 1
ATOM 643 C CA . PHE A 1 84 ? -6.007 7.362 -6.048 1.00 90.38 84 PHE A CA 1
ATOM 644 C C . PHE A 1 84 ? -5.101 6.793 -7.152 1.00 90.38 84 PHE A C 1
ATOM 646 O O . PHE A 1 84 ? -3.870 6.847 -7.053 1.00 90.38 84 PHE A O 1
ATOM 653 N N . PRO A 1 85 ? -5.692 6.159 -8.185 1.00 89.06 85 PRO A N 1
ATOM 654 C CA . PRO A 1 85 ? -4.924 5.372 -9.128 1.00 89.06 85 PRO A CA 1
ATOM 655 C C . PRO A 1 85 ? -4.121 6.291 -10.047 1.00 89.06 85 PRO A C 1
ATOM 657 O O . PRO A 1 85 ? -4.660 7.001 -10.897 1.00 89.06 85 PRO A O 1
ATOM 660 N N . ARG A 1 86 ? -2.801 6.245 -9.893 1.00 88.94 86 ARG A N 1
ATOM 661 C CA . ARG A 1 86 ? -1.825 6.836 -10.810 1.00 88.94 86 ARG A CA 1
ATOM 662 C C . ARG A 1 86 ? -0.988 5.732 -11.458 1.00 88.94 86 ARG A C 1
ATOM 664 O O . ARG A 1 86 ? -0.921 4.629 -10.915 1.00 88.94 86 ARG A O 1
ATOM 671 N N . PRO A 1 87 ? -0.328 6.002 -12.597 1.00 91.50 87 PRO A N 1
ATOM 672 C CA . PRO A 1 87 ? 0.682 5.090 -13.116 1.00 91.50 87 PRO A CA 1
ATOM 673 C C . PRO A 1 87 ? 1.751 4.779 -12.059 1.00 91.50 87 PRO A C 1
ATOM 675 O O . PRO A 1 87 ? 2.222 5.687 -11.372 1.00 91.50 87 PRO A O 1
ATOM 678 N N . ILE A 1 88 ? 2.134 3.508 -11.957 1.00 91.94 88 ILE A N 1
ATOM 679 C CA . ILE A 1 88 ? 3.185 3.020 -11.064 1.00 91.94 88 ILE A CA 1
ATOM 680 C C . ILE A 1 88 ? 4.541 3.421 -11.644 1.00 91.94 88 ILE A C 1
ATOM 682 O O . ILE A 1 88 ? 4.810 3.198 -12.828 1.00 91.94 88 ILE A O 1
ATOM 686 N N . GLY A 1 89 ? 5.397 4.005 -10.805 1.00 90.06 89 GLY A N 1
ATOM 687 C CA . GLY A 1 89 ? 6.790 4.274 -11.150 1.00 90.06 89 GLY A CA 1
ATOM 688 C C . GLY A 1 89 ? 7.595 2.980 -11.113 1.00 90.06 89 GLY A C 1
ATOM 689 O O . GLY A 1 89 ? 7.886 2.449 -10.042 1.00 90.06 89 GLY A O 1
ATOM 690 N N . VAL A 1 90 ? 7.957 2.457 -12.280 1.00 90.56 90 VAL A N 1
ATOM 691 C CA . VAL A 1 90 ? 8.689 1.197 -12.408 1.00 90.56 90 VAL A CA 1
ATOM 692 C C . VAL A 1 90 ? 10.132 1.491 -12.798 1.00 90.56 90 VAL A C 1
ATOM 694 O O . VAL A 1 90 ? 10.396 2.041 -13.865 1.00 90.56 90 VAL A O 1
ATOM 697 N N . ARG A 1 91 ? 11.069 1.100 -11.928 1.00 90.38 91 ARG A N 1
ATOM 698 C CA . ARG A 1 91 ? 12.515 1.232 -12.155 1.00 90.38 91 ARG A CA 1
ATOM 699 C C . ARG A 1 91 ? 13.119 -0.102 -12.545 1.00 90.38 91 ARG A C 1
ATOM 701 O O . ARG A 1 91 ? 12.923 -1.075 -11.825 1.00 90.38 91 ARG A O 1
ATOM 708 N N . ARG A 1 92 ? 13.856 -0.137 -13.650 1.00 89.19 92 ARG A N 1
ATOM 709 C CA . ARG A 1 92 ? 14.524 -1.334 -14.168 1.00 89.19 92 ARG A CA 1
ATOM 710 C C . ARG A 1 92 ? 15.969 -1.458 -13.658 1.00 89.19 92 ARG A C 1
ATOM 712 O O . ARG A 1 92 ? 16.611 -0.433 -13.419 1.00 89.19 92 ARG A O 1
ATOM 719 N N . PRO A 1 93 ? 16.503 -2.686 -13.536 1.00 90.38 93 PRO A N 1
ATOM 720 C CA . PRO A 1 93 ? 15.804 -3.959 -13.728 1.00 90.38 93 PRO A CA 1
ATOM 721 C C . PRO A 1 93 ? 14.813 -4.245 -12.592 1.00 90.38 93 PRO A C 1
ATOM 723 O O . PRO A 1 93 ? 15.019 -3.827 -11.449 1.00 90.38 93 PRO A O 1
ATOM 726 N N . THR A 1 94 ? 13.722 -4.944 -12.902 1.00 90.06 94 THR A N 1
ATOM 727 C CA . THR A 1 94 ? 12.653 -5.207 -11.926 1.00 90.06 94 THR A CA 1
ATOM 728 C C . THR A 1 94 ? 11.978 -6.559 -12.131 1.00 90.06 94 THR A C 1
ATOM 730 O O . THR A 1 94 ? 11.715 -6.949 -13.266 1.00 90.06 94 THR A O 1
ATOM 733 N N . PRO A 1 95 ? 11.563 -7.234 -11.043 1.00 92.00 95 PRO A N 1
ATOM 734 C CA . PRO A 1 95 ? 10.702 -8.413 -11.128 1.00 92.00 95 PRO A CA 1
ATOM 735 C C . PRO A 1 95 ? 9.351 -8.178 -11.821 1.00 92.00 95 PRO A C 1
ATOM 737 O O . PRO A 1 95 ? 8.644 -9.141 -12.095 1.00 92.00 95 PRO A O 1
ATOM 740 N N . LEU A 1 96 ? 8.969 -6.921 -12.080 1.00 93.31 96 LEU A N 1
ATOM 741 C CA . LEU A 1 96 ? 7.744 -6.586 -12.809 1.00 93.31 96 LEU A CA 1
ATOM 742 C C . LEU A 1 96 ? 7.871 -6.718 -14.330 1.00 93.31 96 LEU A C 1
ATOM 744 O O . LEU A 1 96 ? 6.853 -6.662 -15.009 1.00 93.31 96 LEU A O 1
ATOM 748 N N . GLU A 1 97 ? 9.080 -6.890 -14.873 1.00 93.19 97 GLU A N 1
ATOM 749 C CA . GLU A 1 97 ? 9.323 -6.963 -16.322 1.00 93.19 97 GLU A CA 1
ATOM 750 C C . GLU A 1 97 ? 8.388 -7.917 -17.083 1.00 93.19 97 GLU A C 1
ATOM 752 O O . GLU A 1 97 ? 7.883 -7.494 -18.120 1.00 93.19 97 GLU A O 1
ATOM 757 N N . PRO A 1 98 ? 8.055 -9.125 -16.582 1.00 94.38 98 PRO A N 1
ATOM 758 C CA . PRO A 1 98 ? 7.125 -10.025 -17.270 1.00 94.38 98 PRO A CA 1
ATOM 759 C C . PRO A 1 98 ? 5.703 -9.471 -17.454 1.00 94.38 98 PRO A C 1
ATOM 761 O O . PRO A 1 98 ? 4.965 -9.964 -18.302 1.00 94.38 98 PRO A O 1
ATOM 764 N N . PHE A 1 99 ? 5.309 -8.472 -16.660 1.00 93.31 99 PHE A N 1
ATOM 765 C CA . PHE A 1 99 ? 3.970 -7.871 -16.667 1.00 93.31 99 PHE A CA 1
ATOM 766 C C . PHE A 1 99 ? 3.941 -6.498 -17.348 1.00 93.31 99 PHE A C 1
ATOM 768 O O . PHE A 1 99 ? 2.872 -5.951 -17.613 1.00 93.31 99 PHE A O 1
ATOM 775 N N . VAL A 1 100 ? 5.108 -5.915 -17.625 1.00 92.88 100 VAL A N 1
ATOM 776 C CA . VAL A 1 100 ? 5.217 -4.613 -18.281 1.00 92.88 100 VAL A CA 1
ATOM 777 C C . VAL A 1 100 ? 5.199 -4.812 -19.789 1.00 92.88 100 VAL A C 1
ATOM 779 O O . VAL A 1 100 ? 6.074 -5.460 -20.356 1.00 92.88 100 VAL A O 1
ATOM 782 N N . GLN A 1 101 ? 4.218 -4.201 -20.447 1.00 89.94 101 GLN A N 1
ATOM 783 C CA . GLN A 1 101 ? 4.081 -4.300 -21.896 1.00 89.94 101 GLN A CA 1
ATOM 784 C C . GLN A 1 101 ? 5.235 -3.557 -22.616 1.00 89.94 101 GLN A C 1
ATOM 786 O O . GLN A 1 101 ? 5.673 -2.500 -22.140 1.00 89.94 101 GLN A O 1
ATOM 791 N N . PRO A 1 102 ? 5.752 -4.072 -23.749 1.00 86.25 102 PRO A N 1
ATOM 792 C CA . PRO A 1 102 ? 6.913 -3.492 -24.432 1.00 86.25 102 PRO A CA 1
ATOM 793 C C . PRO A 1 102 ? 6.737 -2.035 -24.893 1.00 86.25 102 PRO A C 1
ATOM 795 O O . PRO A 1 102 ? 7.720 -1.298 -24.981 1.00 86.25 102 PRO A O 1
ATOM 798 N N . GLU A 1 103 ? 5.507 -1.579 -25.157 1.00 89.25 103 GLU A N 1
ATOM 799 C CA . GLU A 1 103 ? 5.224 -0.211 -25.620 1.00 89.25 103 GLU A CA 1
ATOM 800 C C . GLU A 1 103 ? 5.606 0.890 -24.624 1.00 89.25 103 GLU A C 1
ATOM 802 O O . GLU A 1 103 ? 5.753 2.049 -25.018 1.00 89.25 103 GLU A O 1
ATOM 807 N N . PHE A 1 104 ? 5.818 0.556 -23.348 1.00 84.94 104 PHE A N 1
ATOM 808 C CA . PHE A 1 104 ? 6.285 1.519 -22.347 1.00 84.94 104 PHE A CA 1
ATOM 809 C C . PHE A 1 104 ? 7.782 1.853 -22.485 1.00 84.94 104 PHE A C 1
ATOM 811 O O . PHE A 1 104 ? 8.303 2.669 -21.722 1.00 84.94 104 PHE A O 1
ATOM 818 N N . GLY A 1 105 ? 8.458 1.275 -23.484 1.00 83.44 105 GLY A N 1
ATOM 819 C CA . GLY A 1 105 ? 9.845 1.555 -23.839 1.00 83.44 105 GLY A CA 1
ATOM 820 C C . GLY A 1 105 ? 10.844 0.940 -22.865 1.00 83.44 105 GLY A C 1
ATOM 821 O O . GLY A 1 105 ? 10.469 0.265 -21.908 1.00 83.44 105 GLY A O 1
ATOM 822 N N . GLU A 1 106 ? 12.132 1.198 -23.091 1.00 84.56 106 GLU A N 1
ATOM 823 C CA . GLU A 1 106 ? 13.257 0.574 -22.368 1.00 84.56 106 GLU A CA 1
ATOM 824 C C . GLU A 1 106 ? 13.965 1.524 -21.389 1.00 84.56 106 GLU A C 1
ATOM 826 O O . GLU A 1 106 ? 15.039 1.217 -20.875 1.00 84.56 106 GLU A O 1
ATOM 831 N N . ALA A 1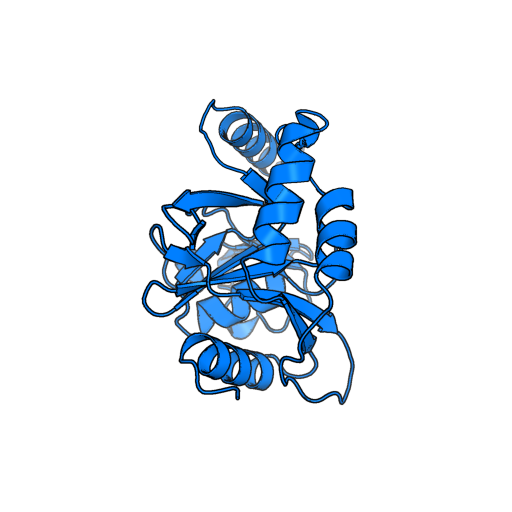 107 ? 13.367 2.686 -21.100 1.00 86.88 107 ALA A N 1
ATOM 832 C CA . ALA A 1 107 ? 13.936 3.625 -20.139 1.00 86.88 107 ALA A CA 1
ATOM 833 C C . ALA A 1 107 ? 14.127 2.976 -18.754 1.00 86.88 107 ALA A C 1
ATOM 835 O O . ALA A 1 107 ? 13.404 2.050 -18.363 1.00 86.88 107 ALA A O 1
ATOM 836 N N . THR A 1 108 ? 15.109 3.486 -18.007 1.00 86.94 108 THR A N 1
ATOM 837 C CA . THR A 1 108 ? 15.447 3.010 -16.657 1.00 86.94 108 THR A CA 1
ATOM 838 C C . THR A 1 108 ? 14.316 3.234 -15.661 1.00 86.94 108 THR A C 1
ATOM 840 O O . THR A 1 108 ? 14.159 2.441 -14.739 1.00 86.94 108 THR A O 1
ATOM 843 N N . GLU A 1 109 ? 13.513 4.278 -15.852 1.00 88.62 109 GLU A N 1
ATOM 844 C CA . GLU A 1 109 ? 12.303 4.557 -15.086 1.00 88.62 109 GLU A CA 1
ATOM 845 C C . GLU A 1 109 ? 11.158 4.856 -16.052 1.00 88.62 109 GLU A C 1
ATOM 847 O O . GLU A 1 109 ? 11.272 5.705 -16.938 1.00 88.62 109 GLU A O 1
ATOM 852 N N . ILE A 1 110 ? 10.055 4.131 -15.892 1.00 90.00 110 ILE A N 1
ATOM 853 C CA . ILE A 1 110 ? 8.854 4.262 -16.715 1.00 90.00 110 ILE A CA 1
ATOM 854 C C . ILE A 1 110 ? 7.625 4.410 -15.824 1.00 90.00 110 ILE A C 1
ATOM 856 O O . ILE A 1 110 ? 7.605 3.983 -14.670 1.00 90.00 110 ILE A O 1
ATOM 860 N N . LEU A 1 111 ? 6.578 5.007 -16.383 1.00 89.69 111 LEU A N 1
ATOM 861 C CA . LEU A 1 111 ? 5.269 5.096 -15.750 1.00 89.69 111 LEU A CA 1
ATOM 862 C C . LEU A 1 111 ? 4.352 4.060 -16.394 1.00 89.69 111 LEU A C 1
ATOM 864 O O . LEU A 1 111 ? 3.999 4.201 -17.565 1.00 89.69 111 LEU A O 1
ATOM 868 N N . VAL A 1 112 ? 3.975 3.037 -15.631 1.00 92.56 112 VAL A N 1
ATOM 869 C CA . VAL A 1 112 ? 3.118 1.938 -16.095 1.00 92.56 112 VAL A CA 1
ATOM 870 C C . VAL A 1 112 ? 1.714 2.147 -15.532 1.00 92.56 112 VAL A C 1
ATOM 872 O O . VAL A 1 112 ? 1.561 2.163 -14.309 1.00 92.56 112 VAL A O 1
ATOM 875 N N . PRO A 1 113 ? 0.673 2.344 -16.359 1.00 93.31 113 PRO A N 1
ATOM 876 C CA . PRO A 1 113 ? -0.694 2.435 -15.856 1.00 93.31 113 PRO A CA 1
ATOM 877 C C . PRO A 1 113 ? -1.047 1.170 -15.066 1.00 93.31 113 PRO A C 1
ATOM 879 O O . PRO A 1 113 ? -0.931 0.071 -15.588 1.00 93.31 113 PRO A O 1
ATOM 882 N N . ALA A 1 114 ? -1.493 1.298 -13.816 1.00 93.56 114 ALA A N 1
ATOM 883 C CA . ALA A 1 114 ? -1.773 0.120 -12.987 1.00 93.56 114 ALA A CA 1
ATOM 884 C C . ALA A 1 114 ? -2.846 -0.807 -13.592 1.00 93.56 114 ALA A C 1
ATOM 886 O O . ALA A 1 114 ? -2.817 -2.014 -13.370 1.00 93.56 114 ALA A O 1
ATOM 887 N N . SER A 1 115 ? -3.742 -0.252 -14.414 1.00 94.75 115 SER A N 1
ATOM 888 C CA . SER A 1 115 ? -4.759 -0.996 -15.160 1.00 94.75 115 SER A CA 1
ATOM 889 C C . SER A 1 115 ? -4.199 -1.945 -16.225 1.00 94.75 115 SER A C 1
ATOM 891 O O . SER A 1 115 ? -4.935 -2.802 -16.703 1.00 94.75 115 SER A O 1
ATOM 893 N N . THR A 1 116 ? -2.930 -1.805 -16.630 1.00 95.50 116 THR A N 1
ATOM 894 C CA . THR A 1 116 ? -2.276 -2.781 -17.521 1.00 95.50 116 THR A CA 1
ATOM 895 C C . THR A 1 116 ? -1.632 -3.933 -16.759 1.00 95.50 116 THR A C 1
ATOM 897 O O . THR A 1 116 ? -1.368 -4.969 -17.360 1.00 95.50 116 THR A O 1
ATOM 900 N N . LEU A 1 117 ? -1.412 -3.771 -15.450 1.00 94.81 117 LEU A N 1
ATOM 901 C CA . LEU A 1 117 ? -0.916 -4.827 -14.570 1.00 94.81 117 LEU A CA 1
ATOM 902 C C . LEU A 1 117 ? -2.064 -5.654 -13.980 1.00 94.81 117 LEU A C 1
ATOM 904 O O . LEU A 1 117 ? -1.909 -6.853 -13.794 1.00 94.81 117 LEU A O 1
ATOM 908 N N . 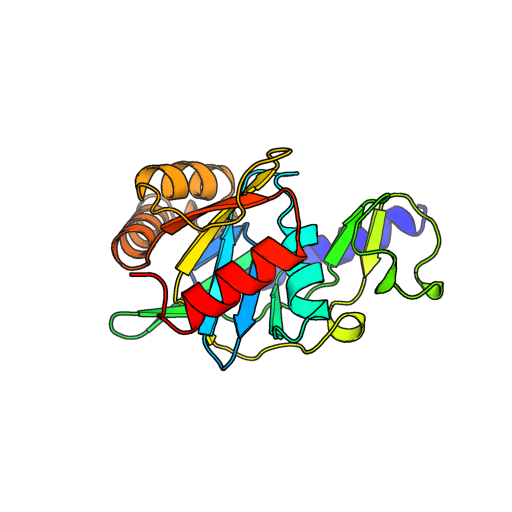GLY A 1 118 ? -3.208 -5.032 -13.689 1.00 95.25 118 GLY A N 1
ATOM 909 C CA . GLY A 1 118 ? -4.347 -5.700 -13.060 1.00 95.25 118 GLY A CA 1
ATOM 910 C C . GLY A 1 118 ? -5.555 -4.780 -12.895 1.00 95.25 118 GLY A C 1
ATOM 911 O O . GLY A 1 118 ? -5.727 -3.810 -13.633 1.00 95.25 118 GLY A O 1
ATOM 912 N N . THR A 1 119 ? -6.428 -5.082 -11.935 1.00 96.62 119 THR A N 1
ATOM 913 C CA . THR A 1 119 ? -7.674 -4.333 -11.723 1.00 96.62 119 THR A CA 1
ATOM 914 C C . THR A 1 119 ? -7.460 -3.095 -10.857 1.00 96.62 119 THR A C 1
ATOM 916 O O . THR A 1 119 ? -6.667 -3.103 -9.920 1.00 96.62 119 THR A O 1
ATOM 919 N N . LEU A 1 120 ? -8.210 -2.024 -11.126 1.00 97.31 120 LEU A N 1
ATOM 920 C CA . LEU A 1 120 ? -8.314 -0.884 -10.211 1.00 97.31 120 LEU A CA 1
ATOM 921 C C . LEU A 1 120 ? -9.400 -1.182 -9.171 1.00 97.31 120 LEU A C 1
ATOM 923 O O . LEU A 1 120 ? -10.478 -1.654 -9.531 1.00 97.31 120 LEU A O 1
ATOM 927 N N . SER A 1 121 ? -9.121 -0.919 -7.897 1.00 96.75 121 SER A N 1
ATOM 928 C CA . SER A 1 121 ? -10.081 -1.117 -6.808 1.00 96.75 121 SER A CA 1
ATOM 929 C C . SER A 1 121 ? -10.905 0.144 -6.540 1.00 96.75 121 SER A C 1
ATOM 931 O O . SER A 1 121 ? -10.449 1.263 -6.773 1.00 96.75 121 SER A O 1
ATOM 933 N N . GLY A 1 122 ? -12.112 -0.044 -6.001 1.00 96.56 122 GLY A N 1
ATOM 934 C CA . GLY A 1 122 ? -12.864 1.010 -5.317 1.00 96.56 122 GLY A CA 1
ATOM 935 C C . GLY A 1 122 ? -12.384 1.212 -3.876 1.00 96.56 122 GLY A C 1
ATOM 936 O O . GLY A 1 122 ? -11.362 0.655 -3.478 1.00 96.56 122 GLY A O 1
ATOM 937 N N . VAL A 1 123 ? -13.144 1.985 -3.094 1.00 96.94 123 VAL A N 1
ATOM 938 C CA . VAL A 1 123 ? -12.908 2.165 -1.649 1.00 96.94 123 VAL A CA 1
ATOM 939 C C . VAL A 1 123 ? -12.894 0.805 -0.943 1.00 96.94 123 VAL A C 1
ATOM 941 O O . VAL A 1 123 ? -13.744 -0.038 -1.228 1.00 96.94 123 VAL A O 1
ATOM 944 N N . ALA A 1 124 ? -11.942 0.600 -0.033 1.00 97.56 124 ALA A N 1
ATOM 945 C CA . ALA A 1 124 ? -11.729 -0.670 0.662 1.00 97.56 124 ALA A CA 1
ATOM 946 C C . ALA A 1 124 ? -11.404 -0.460 2.151 1.00 97.56 124 ALA A C 1
ATOM 948 O O . ALA A 1 124 ? -10.817 0.560 2.520 1.00 97.56 124 ALA A O 1
ATOM 949 N N . ASP A 1 125 ? -11.766 -1.421 2.999 1.00 97.31 125 ASP A N 1
ATOM 950 C CA . ASP A 1 125 ? -11.535 -1.366 4.447 1.00 97.31 125 ASP A CA 1
ATOM 951 C C . ASP A 1 125 ? -10.074 -1.692 4.768 1.00 97.31 125 ASP A C 1
ATOM 953 O O . ASP A 1 125 ? -9.561 -2.732 4.363 1.00 97.31 125 ASP A O 1
ATOM 957 N N . LEU A 1 126 ? -9.385 -0.814 5.492 1.00 97.25 126 LEU A N 1
ATOM 958 C CA . 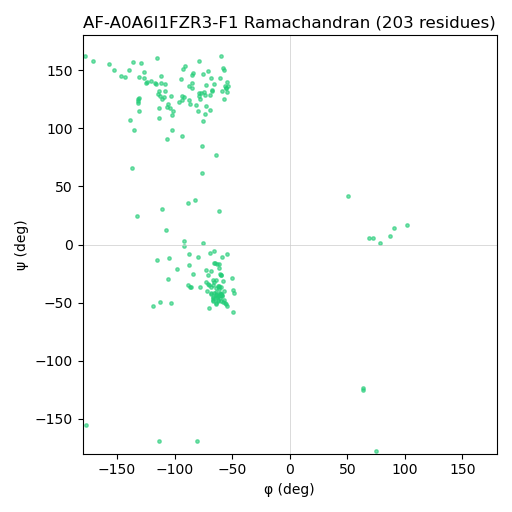LEU A 1 126 ? -7.987 -1.002 5.868 1.00 97.25 126 LEU A CA 1
ATOM 959 C C . LEU A 1 126 ? -7.861 -2.077 6.951 1.00 97.25 126 LEU A C 1
ATOM 961 O O . LEU A 1 126 ? -8.359 -1.904 8.062 1.00 97.25 126 LEU A O 1
ATOM 965 N N . THR A 1 127 ? -7.135 -3.152 6.649 1.00 96.25 127 THR A N 1
ATOM 966 C CA . THR A 1 127 ? -6.928 -4.271 7.579 1.00 96.25 127 THR A CA 1
ATOM 967 C C . THR A 1 127 ? -5.536 -4.306 8.190 1.00 96.25 127 THR A C 1
ATOM 969 O O . THR A 1 127 ? -5.377 -4.795 9.305 1.00 96.25 127 THR A O 1
ATOM 972 N N . ALA A 1 128 ? -4.519 -3.814 7.480 1.00 96.19 128 ALA A N 1
ATOM 973 C CA . ALA A 1 128 ? -3.145 -3.837 7.966 1.00 96.19 128 ALA A CA 1
ATOM 974 C C . ALA A 1 128 ? -2.259 -2.780 7.301 1.00 96.19 128 ALA A C 1
ATOM 976 O O . ALA A 1 128 ? -2.464 -2.381 6.151 1.00 96.19 128 ALA A O 1
ATOM 977 N N . ILE A 1 129 ? -1.206 -2.397 8.017 1.00 95.50 129 ILE A N 1
ATOM 978 C CA . ILE A 1 129 ? -0.076 -1.639 7.483 1.00 95.50 129 ILE A CA 1
ATOM 979 C C . ILE A 1 129 ? 1.128 -2.568 7.420 1.00 95.50 129 ILE A C 1
ATOM 981 O O . ILE A 1 129 ? 1.505 -3.184 8.412 1.00 95.50 129 ILE A O 1
ATOM 985 N N . VAL A 1 130 ? 1.753 -2.649 6.254 1.00 95.94 130 VAL A N 1
ATOM 986 C CA . VAL A 1 130 ? 2.889 -3.524 5.985 1.00 95.94 130 VAL A CA 1
ATOM 987 C C . VAL A 1 130 ? 4.117 -2.676 5.698 1.00 95.94 130 VAL A C 1
ATOM 989 O O . VAL A 1 130 ? 4.090 -1.783 4.850 1.00 95.94 130 VAL A O 1
ATOM 992 N N . LEU A 1 131 ? 5.205 -2.990 6.395 1.00 94.06 131 LEU A N 1
ATOM 993 C CA . LEU A 1 131 ? 6.507 -2.355 6.278 1.00 94.06 131 LEU A CA 1
ATOM 994 C C . LEU A 1 131 ? 7.468 -3.312 5.557 1.00 94.06 131 LEU A C 1
ATOM 996 O O . LEU A 1 131 ? 8.085 -4.156 6.215 1.00 94.06 131 LEU A O 1
ATOM 1000 N N . PRO A 1 132 ? 7.584 -3.248 4.215 1.00 93.44 132 PRO A N 1
ATOM 1001 C CA . PRO A 1 132 ? 8.492 -4.117 3.494 1.00 93.44 132 PRO A CA 1
ATOM 1002 C C . PRO A 1 132 ? 9.946 -3.692 3.718 1.00 93.44 132 PRO A C 1
ATOM 1004 O O . PRO A 1 132 ? 10.296 -2.513 3.631 1.00 93.44 132 PRO A O 1
ATOM 1007 N N . GLU A 1 133 ? 10.811 -4.675 3.924 1.00 90.62 133 GLU A N 1
ATOM 1008 C CA . GLU A 1 133 ? 12.258 -4.509 3.963 1.00 90.62 133 GLU A CA 1
ATOM 1009 C C . GLU A 1 133 ? 12.905 -5.580 3.084 1.00 90.62 133 GLU A C 1
ATOM 1011 O O . GLU A 1 133 ? 12.700 -6.779 3.278 1.00 90.62 133 GLU A O 1
ATOM 1016 N N . ARG A 1 134 ? 13.706 -5.164 2.102 1.00 86.38 134 ARG A N 1
ATOM 1017 C CA . ARG A 1 134 ? 14.449 -6.108 1.263 1.00 86.38 134 ARG A CA 1
ATOM 1018 C C . ARG A 1 134 ? 15.544 -6.783 2.082 1.00 86.38 134 ARG A C 1
ATOM 1020 O O . ARG A 1 134 ? 16.488 -6.117 2.503 1.00 86.38 134 ARG A O 1
ATOM 1027 N N . ARG A 1 135 ? 15.439 -8.099 2.269 1.00 87.44 135 ARG A N 1
ATOM 1028 C CA . ARG A 1 135 ? 16.441 -8.907 2.976 1.00 87.44 135 ARG A CA 1
ATOM 1029 C C . ARG A 1 135 ? 16.671 -10.234 2.256 1.00 87.44 135 ARG A C 1
ATOM 1031 O O . ARG A 1 135 ? 15.807 -11.103 2.349 1.00 87.44 135 ARG A O 1
ATOM 1038 N N . PRO A 1 136 ? 17.820 -10.404 1.578 1.00 85.50 136 PRO A N 1
ATOM 1039 C CA . PRO A 1 136 ? 18.151 -11.651 0.900 1.00 85.50 136 PRO A CA 1
ATOM 1040 C C . PRO A 1 136 ? 18.105 -12.861 1.840 1.00 85.50 136 PRO A C 1
ATOM 1042 O O . PRO A 1 136 ? 18.634 -12.799 2.951 1.00 85.50 136 PRO A O 1
ATOM 1045 N N . GLY A 1 137 ? 17.482 -13.957 1.400 1.00 83.19 137 GLY A N 1
ATOM 1046 C CA . GLY A 1 137 ? 17.386 -15.213 2.150 1.00 83.19 137 GLY A CA 1
ATOM 1047 C C . GLY A 1 137 ? 16.448 -15.201 3.365 1.00 83.19 137 GLY A C 1
ATOM 1048 O O . GLY A 1 137 ? 16.409 -16.184 4.104 1.00 83.19 137 GLY A O 1
ATOM 1049 N N . ALA A 1 138 ? 15.703 -14.119 3.605 1.00 84.56 138 ALA A N 1
ATOM 1050 C CA . ALA A 1 138 ? 14.739 -14.048 4.700 1.00 84.56 138 ALA A CA 1
ATOM 1051 C C . ALA A 1 138 ? 13.380 -14.662 4.320 1.00 84.56 138 ALA A C 1
ATOM 1053 O O . ALA A 1 138 ? 12.923 -14.554 3.182 1.00 84.56 138 ALA A O 1
ATOM 1054 N N . SER A 1 139 ? 12.690 -15.256 5.298 1.00 85.00 139 SER A N 1
ATOM 1055 C CA . SER A 1 139 ? 11.302 -15.697 5.134 1.00 85.00 139 SER A CA 1
ATOM 1056 C C . SER A 1 139 ? 10.366 -14.498 4.974 1.00 85.00 139 SER A C 1
ATOM 1058 O O . SER A 1 139 ? 10.402 -13.575 5.789 1.00 85.00 139 SER A O 1
ATOM 1060 N N . SER A 1 140 ? 9.471 -14.543 3.987 1.00 90.75 140 SER A N 1
ATOM 1061 C CA . SER A 1 140 ? 8.471 -13.491 3.741 1.00 90.75 140 SER A CA 1
ATOM 1062 C C . SER A 1 140 ? 7.225 -13.598 4.617 1.00 90.75 140 SER A C 1
ATOM 1064 O O . SER A 1 140 ? 6.118 -13.342 4.162 1.00 90.75 140 SER A O 1
ATOM 1066 N N . THR A 1 141 ? 7.411 -13.966 5.882 1.00 92.31 141 THR A N 1
ATOM 1067 C CA . THR A 1 141 ? 6.336 -14.034 6.873 1.00 92.31 141 THR A CA 1
ATOM 1068 C C . THR A 1 141 ? 6.169 -12.664 7.539 1.00 92.31 141 THR A C 1
ATOM 1070 O O . THR A 1 141 ? 7.153 -12.147 8.080 1.00 92.31 141 THR A O 1
ATOM 1073 N N . PRO A 1 142 ? 4.965 -12.063 7.517 1.00 94.69 142 PRO A N 1
ATOM 1074 C CA . PRO A 1 142 ? 4.665 -10.857 8.276 1.00 94.69 142 PRO A CA 1
ATOM 1075 C C . PRO A 1 142 ? 4.876 -11.088 9.774 1.00 94.69 142 PRO A C 1
ATOM 1077 O O . PRO A 1 142 ? 4.380 -12.065 10.332 1.00 94.69 142 PRO A O 1
ATOM 1080 N N . THR A 1 143 ? 5.583 -10.183 10.443 1.00 94.88 143 THR A N 1
ATOM 1081 C CA . THR A 1 143 ? 5.752 -10.208 11.902 1.00 94.88 143 THR A CA 1
ATOM 1082 C C . THR A 1 143 ? 5.214 -8.921 12.515 1.00 94.88 143 THR A C 1
ATOM 1084 O O . THR A 1 143 ? 5.398 -7.858 11.918 1.00 94.88 143 THR A O 1
ATOM 1087 N N . PRO A 1 144 ? 4.543 -8.964 13.681 1.00 95.12 144 PRO A N 1
ATOM 1088 C CA . PRO A 1 144 ? 4.039 -7.754 14.320 1.00 95.12 144 PRO A CA 1
ATOM 1089 C C . PRO A 1 144 ? 5.147 -6.718 14.527 1.00 95.12 144 PRO A C 1
ATOM 1091 O O . PRO A 1 144 ? 6.221 -7.021 15.052 1.00 95.12 144 PRO A O 1
ATOM 1094 N N . ALA A 1 145 ? 4.873 -5.483 14.124 1.00 92.38 145 ALA A N 1
ATOM 1095 C CA . ALA A 1 145 ? 5.761 -4.348 14.292 1.00 92.38 145 ALA A CA 1
ATOM 1096 C C . ALA A 1 145 ? 5.174 -3.364 15.301 1.00 92.38 145 ALA A C 1
ATOM 1098 O O . ALA A 1 145 ? 3.965 -3.151 15.376 1.00 92.38 145 ALA A O 1
ATOM 1099 N N . HIS A 1 146 ? 6.046 -2.723 16.077 1.00 89.12 146 HIS A N 1
ATOM 1100 C CA . HIS A 1 146 ? 5.597 -1.731 17.043 1.00 89.12 146 HIS A CA 1
ATOM 1101 C C . HIS A 1 146 ? 5.020 -0.493 16.317 1.00 89.12 146 HIS A C 1
ATOM 1103 O O . HIS A 1 146 ? 5.709 0.057 15.450 1.00 89.12 146 HIS A O 1
ATOM 1109 N N . PRO A 1 147 ? 3.835 0.023 16.705 1.00 85.00 147 PRO A N 1
ATOM 1110 C CA . PRO A 1 147 ? 3.199 1.199 16.092 1.00 85.00 147 PRO A CA 1
ATOM 1111 C C . PRO A 1 147 ? 4.127 2.412 15.929 1.00 85.00 147 PRO A C 1
ATOM 1113 O O . PRO A 1 147 ? 4.125 3.083 14.900 1.00 85.00 147 PRO A O 1
ATOM 1116 N N . ALA A 1 148 ? 4.994 2.659 16.917 1.00 85.06 148 ALA A N 1
ATOM 1117 C CA . ALA A 1 148 ? 5.976 3.749 16.872 1.00 85.06 148 ALA A CA 1
ATOM 1118 C C . ALA A 1 148 ? 6.934 3.681 15.663 1.00 85.06 148 ALA A C 1
ATOM 1120 O O . ALA A 1 148 ? 7.356 4.723 15.162 1.00 85.06 148 ALA A O 1
ATOM 1121 N N . THR A 1 149 ? 7.258 2.480 15.169 1.00 83.62 149 THR A N 1
ATOM 1122 C CA . THR A 1 149 ? 8.088 2.301 13.968 1.00 83.62 149 THR A CA 1
ATOM 1123 C C . THR A 1 149 ? 7.384 2.865 12.739 1.00 83.62 149 THR A C 1
ATOM 1125 O O . THR A 1 149 ? 8.004 3.582 11.953 1.00 83.62 149 THR A O 1
ATOM 1128 N N . ALA A 1 150 ? 6.085 2.592 12.605 1.00 81.81 150 ALA A N 1
ATOM 1129 C CA . ALA A 1 150 ? 5.274 3.100 11.508 1.00 81.81 150 ALA A CA 1
ATOM 1130 C C . ALA A 1 150 ? 5.002 4.604 11.640 1.00 81.81 150 ALA A C 1
ATOM 1132 O O . ALA A 1 150 ? 5.135 5.309 10.643 1.00 81.81 150 ALA A O 1
ATOM 1133 N N . VAL A 1 151 ? 4.739 5.127 12.852 1.00 83.81 151 VAL A N 1
ATOM 1134 C CA . VAL A 1 151 ? 4.622 6.585 13.077 1.00 83.81 151 VAL A CA 1
ATOM 1135 C C . VAL A 1 151 ? 5.879 7.296 12.593 1.00 83.81 151 VAL A C 1
ATOM 1137 O O . VAL A 1 151 ? 5.770 8.243 11.823 1.00 83.81 151 VAL A O 1
ATOM 1140 N N . ARG A 1 152 ? 7.070 6.846 13.016 1.00 81.50 152 ARG A N 1
ATOM 1141 C CA . ARG A 1 152 ? 8.338 7.473 12.618 1.00 81.50 152 ARG A CA 1
ATOM 1142 C C . ARG A 1 152 ? 8.487 7.490 11.098 1.00 81.50 152 ARG A C 1
ATOM 1144 O O . ARG A 1 152 ? 8.783 8.528 10.520 1.00 81.50 152 ARG A O 1
ATOM 1151 N N . LEU A 1 153 ? 8.240 6.346 10.467 1.00 81.19 153 LEU A N 1
ATOM 1152 C CA . LEU A 1 153 ? 8.393 6.183 9.028 1.00 81.19 153 LEU A CA 1
ATOM 1153 C C . LEU A 1 153 ? 7.399 7.037 8.227 1.00 81.19 153 LEU A C 1
ATOM 1155 O O . LEU A 1 153 ? 7.766 7.620 7.211 1.00 81.19 153 LEU A O 1
ATOM 1159 N N . LEU A 1 154 ? 6.145 7.108 8.672 1.00 78.44 154 LEU A N 1
ATOM 1160 C CA . LEU A 1 154 ? 5.096 7.859 7.986 1.00 78.44 154 LEU A CA 1
ATOM 1161 C C . LEU A 1 154 ? 5.202 9.364 8.249 1.00 78.44 154 LEU A C 1
ATOM 1163 O O . LEU A 1 154 ? 4.986 10.144 7.326 1.00 78.44 154 LEU A O 1
ATOM 1167 N N . ALA A 1 155 ? 5.589 9.776 9.462 1.00 74.25 155 ALA A N 1
ATOM 1168 C CA . ALA A 1 155 ? 5.768 11.179 9.841 1.00 74.25 155 ALA A CA 1
ATOM 1169 C C . ALA A 1 155 ? 6.850 11.882 9.007 1.00 74.25 155 ALA A C 1
ATOM 1171 O O . ALA A 1 155 ? 6.686 13.048 8.652 1.00 74.25 155 ALA A O 1
ATOM 1172 N N . GLU A 1 156 ? 7.923 11.171 8.646 1.00 67.44 156 GLU A N 1
ATOM 1173 C CA . GLU A 1 156 ? 9.002 11.679 7.782 1.00 67.44 156 GLU A CA 1
ATOM 1174 C C . GLU A 1 156 ? 8.527 11.985 6.345 1.00 67.44 156 GLU A C 1
ATOM 1176 O O . GLU A 1 156 ? 9.204 12.698 5.600 1.00 67.44 156 GLU A O 1
ATOM 1181 N N . HIS A 1 157 ? 7.359 11.471 5.942 1.00 65.69 157 HIS A N 1
ATOM 1182 C CA . HIS A 1 157 ? 6.864 11.523 4.566 1.00 65.69 157 HIS A CA 1
ATOM 1183 C C . HIS A 1 157 ? 5.398 11.977 4.457 1.00 65.69 157 HIS A C 1
ATOM 1185 O O . HIS A 1 157 ? 4.721 11.680 3.474 1.00 65.69 157 HIS A O 1
ATOM 1191 N N . LEU A 1 158 ? 4.893 12.718 5.446 1.00 63.31 158 LEU A N 1
ATOM 1192 C CA . LEU A 1 158 ? 3.546 13.281 5.390 1.00 63.31 158 LEU A CA 1
ATOM 1193 C C . LEU A 1 158 ? 3.450 14.389 4.321 1.00 63.31 158 LEU A C 1
ATOM 1195 O O . LEU A 1 158 ? 4.240 15.339 4.347 1.00 63.31 158 LEU A O 1
ATOM 1199 N N . PRO A 1 159 ? 2.466 14.331 3.403 1.00 61.03 159 PRO A N 1
ATOM 1200 C CA . PRO A 1 159 ? 2.131 15.465 2.551 1.00 61.03 159 PRO A CA 1
ATOM 1201 C C . PRO A 1 159 ? 1.774 16.686 3.410 1.00 61.03 159 PRO A C 1
ATOM 1203 O O . PRO A 1 159 ? 1.203 16.541 4.491 1.00 61.03 159 PRO A O 1
ATOM 1206 N N . LYS A 1 160 ? 2.027 17.899 2.901 1.00 56.06 160 LYS A N 1
ATOM 1207 C CA . LYS A 1 160 ? 1.803 19.187 3.601 1.00 56.06 160 LYS A CA 1
ATOM 1208 C C . LYS A 1 160 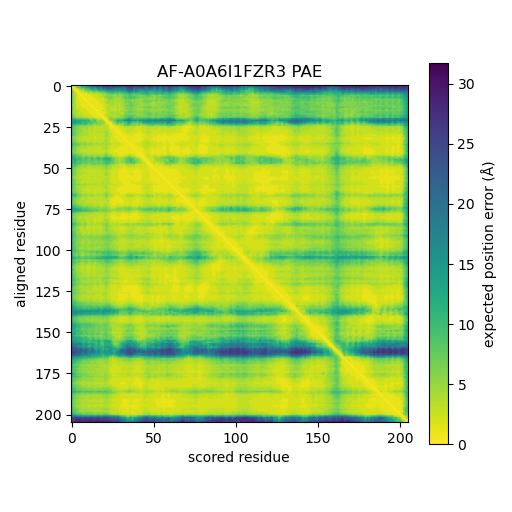? 0.377 19.423 4.149 1.00 56.06 160 LYS A C 1
ATOM 1210 O O . LYS A 1 160 ? 0.153 20.388 4.869 1.00 56.06 160 LYS A O 1
ATOM 1215 N N . ARG A 1 161 ? -0.590 18.564 3.826 1.00 51.66 161 ARG A N 1
ATOM 1216 C CA . ARG A 1 161 ? -1.940 18.563 4.407 1.00 51.66 161 ARG A CA 1
ATOM 1217 C C . ARG A 1 161 ? -2.065 17.779 5.709 1.00 51.66 161 ARG A C 1
ATOM 1219 O O . ARG A 1 161 ? -2.717 18.235 6.632 1.00 51.66 161 ARG A O 1
ATOM 1226 N N . ALA A 1 162 ? -1.361 16.657 5.850 1.00 51.72 162 ALA A N 1
ATOM 1227 C CA . ALA A 1 162 ? -1.263 15.982 7.145 1.00 51.72 162 ALA A CA 1
ATOM 1228 C C . ALA A 1 162 ? -0.431 16.799 8.161 1.00 51.72 162 ALA A C 1
ATOM 1230 O O . ALA A 1 162 ? -0.403 16.474 9.347 1.00 51.72 162 ALA A O 1
ATOM 1231 N N . SER A 1 163 ? 0.203 17.892 7.714 1.00 52.53 163 SER A N 1
ATOM 1232 C CA . SER A 1 163 ? 0.841 18.894 8.566 1.00 52.53 163 SER A CA 1
ATOM 1233 C C . SER A 1 163 ? -0.084 20.028 9.032 1.00 52.53 163 SER A C 1
ATOM 1235 O O . SER A 1 163 ? 0.410 21.128 9.275 1.00 52.53 163 SER A O 1
ATOM 1237 N N . ASP A 1 164 ? -1.367 19.758 9.302 1.00 56.09 164 ASP A N 1
ATOM 1238 C CA . ASP A 1 164 ? -2.248 20.596 10.153 1.00 56.09 164 ASP A CA 1
ATOM 1239 C C . ASP A 1 164 ? -1.743 20.711 11.622 1.00 56.09 164 ASP A C 1
ATOM 1241 O O . ASP A 1 164 ? -2.493 20.841 12.594 1.00 56.09 164 ASP A O 1
ATOM 1245 N N . GLY A 1 165 ? -0.429 20.613 11.832 1.00 67.75 165 GLY A N 1
ATOM 1246 C CA . GLY A 1 165 ? 0.223 20.594 13.127 1.00 67.75 165 GLY A CA 1
ATOM 1247 C C . GLY A 1 165 ? -0.174 19.371 13.951 1.00 67.75 165 GLY A C 1
ATOM 1248 O O . GLY A 1 165 ? 0.028 18.224 13.557 1.00 67.75 165 GLY A O 1
ATOM 1249 N N . ARG A 1 166 ? -0.704 19.618 15.152 1.00 71.94 166 ARG A N 1
ATOM 1250 C CA . ARG A 1 166 ? -0.992 18.572 16.149 1.00 71.94 166 ARG A CA 1
ATOM 1251 C C . ARG A 1 166 ? -2.166 17.667 15.771 1.00 71.94 166 ARG A C 1
ATOM 1253 O O . ARG A 1 166 ? -2.209 16.546 16.267 1.00 71.94 166 ARG A O 1
ATOM 1260 N N . ALA A 1 167 ? -3.111 18.144 14.958 1.00 76.81 167 ALA A N 1
ATOM 1261 C CA . ALA A 1 167 ? -4.311 17.385 14.607 1.00 76.81 167 ALA A CA 1
ATOM 1262 C C . ALA A 1 167 ? -3.969 16.195 13.701 1.00 76.81 167 ALA A C 1
ATOM 1264 O O . ALA A 1 167 ? -4.205 15.060 14.098 1.00 76.81 167 ALA A O 1
ATOM 1265 N N . GLY A 1 168 ? -3.296 16.435 12.570 1.00 77.31 168 GLY A N 1
ATOM 1266 C CA . GLY A 1 168 ? -2.871 15.364 11.660 1.00 77.31 168 GLY A CA 1
ATOM 1267 C C . GLY A 1 168 ? -1.931 14.348 12.316 1.00 77.31 168 GLY A C 1
ATOM 1268 O O . GLY A 1 168 ? -2.066 13.146 12.098 1.00 77.31 168 GLY A O 1
ATOM 1269 N N . PHE A 1 169 ? -1.036 14.800 13.204 1.00 79.88 169 PHE A N 1
ATOM 1270 C CA . PHE A 1 169 ? -0.195 13.889 13.986 1.00 79.88 169 PHE A CA 1
ATOM 1271 C C . PHE A 1 169 ? -1.009 13.006 14.945 1.00 79.88 169 PHE A C 1
ATOM 1273 O O . PHE A 1 169 ? -0.722 11.818 15.063 1.00 79.88 169 PHE A O 1
ATOM 1280 N N . ARG A 1 170 ? -2.032 13.554 15.616 1.00 84.69 170 ARG A N 1
ATOM 1281 C CA . ARG A 1 170 ? -2.935 12.763 16.468 1.00 84.69 170 ARG A CA 1
ATOM 1282 C C . ARG A 1 170 ? -3.689 11.719 15.657 1.00 84.69 170 ARG A C 1
ATOM 1284 O O . ARG A 1 170 ? -3.629 10.554 16.013 1.00 84.69 170 ARG A O 1
ATOM 1291 N N . THR A 1 171 ? -4.270 12.111 14.526 1.00 86.81 171 THR A N 1
ATOM 1292 C CA . THR A 1 171 ? -4.948 11.188 13.608 1.00 86.81 171 THR A CA 1
ATOM 1293 C C . THR A 1 171 ? -4.019 10.063 13.140 1.00 86.81 171 THR A C 1
ATOM 1295 O O . THR A 1 171 ? -4.429 8.908 13.087 1.00 86.81 171 THR A O 1
ATOM 1298 N N . LEU A 1 172 ? -2.747 10.368 12.847 1.00 87.44 172 LEU A N 1
ATOM 1299 C CA . LEU A 1 172 ? -1.748 9.352 12.505 1.00 87.44 172 LEU A CA 1
ATOM 1300 C C . LEU A 1 172 ? -1.479 8.390 13.672 1.00 87.44 172 LEU A C 1
ATOM 1302 O O . LEU A 1 172 ? -1.367 7.186 13.453 1.00 87.44 172 LEU A O 1
ATOM 1306 N N . VAL A 1 173 ? -1.360 8.897 14.902 1.00 88.00 173 VAL A N 1
ATOM 1307 C CA . VAL A 1 173 ? -1.183 8.055 16.096 1.00 88.00 173 VAL A CA 1
ATOM 1308 C C . VAL A 1 173 ? -2.407 7.166 16.318 1.00 88.00 173 VAL A C 1
ATOM 1310 O O . VAL A 1 173 ? -2.233 5.967 16.523 1.00 88.00 173 VAL A O 1
ATOM 1313 N N . ASP A 1 174 ? -3.615 7.717 16.204 1.00 89.12 174 ASP A N 1
ATOM 1314 C CA . ASP A 1 174 ? -4.874 6.981 16.355 1.00 89.12 174 ASP A CA 1
ATOM 1315 C C . ASP A 1 174 ? -4.987 5.864 15.304 1.00 89.12 174 ASP A C 1
ATOM 1317 O O . ASP A 1 174 ? -5.334 4.725 15.627 1.00 89.12 174 ASP A O 1
ATOM 1321 N N . LEU A 1 175 ? -4.602 6.145 14.054 1.00 90.88 175 LEU A N 1
ATOM 1322 C CA . LEU A 1 175 ? -4.491 5.143 12.993 1.00 90.88 175 LEU A CA 1
ATOM 1323 C C . LEU A 1 175 ? -3.516 4.018 13.381 1.00 90.88 175 LEU A C 1
ATOM 1325 O O . LEU A 1 175 ? -3.866 2.846 13.284 1.00 90.88 175 LEU A O 1
ATOM 1329 N N . MET A 1 176 ? -2.307 4.348 13.853 1.00 89.69 176 MET A N 1
ATOM 1330 C CA . MET A 1 176 ? -1.312 3.326 14.222 1.00 89.69 176 MET A CA 1
ATOM 1331 C C . MET A 1 176 ? -1.708 2.509 15.460 1.00 89.69 176 MET A C 1
ATOM 1333 O O . MET A 1 176 ? -1.186 1.415 15.658 1.00 89.69 176 MET A O 1
ATOM 1337 N N . GLN A 1 177 ? -2.579 3.038 16.320 1.00 88.62 177 GLN A N 1
ATOM 1338 C CA . GLN A 1 177 ? -3.093 2.325 17.492 1.00 88.62 177 GLN A CA 1
ATOM 1339 C C . GLN A 1 177 ? -4.291 1.427 17.166 1.00 88.62 177 GLN A C 1
ATOM 1341 O O . GLN A 1 177 ? -4.521 0.455 17.882 1.00 88.62 177 GLN A O 1
ATOM 1346 N N . SER A 1 178 ? -5.042 1.745 16.110 1.00 91.69 178 SER A N 1
ATOM 1347 C CA . SER A 1 178 ? -6.257 1.021 15.712 1.00 91.69 178 SER A CA 1
ATOM 1348 C C . SER A 1 178 ? -6.031 -0.001 14.598 1.00 91.69 178 SER A C 1
ATOM 1350 O O . SER A 1 178 ? -6.820 -0.933 14.468 1.00 91.69 178 SER A O 1
ATOM 1352 N N . VAL A 1 179 ? -4.956 0.134 13.815 1.00 94.06 179 VAL A N 1
ATOM 1353 C CA . VAL A 1 179 ? -4.650 -0.762 12.692 1.00 94.06 179 VAL A CA 1
ATOM 1354 C C . VAL A 1 179 ? -3.393 -1.591 12.984 1.00 94.06 179 VAL A C 1
ATOM 1356 O O . VAL A 1 179 ? -2.344 -1.017 13.288 1.00 94.06 179 VAL A O 1
ATOM 1359 N N . PRO A 1 180 ? -3.447 -2.930 12.850 1.00 94.75 180 PRO A N 1
ATOM 1360 C CA . PRO A 1 180 ? -2.276 -3.792 12.966 1.00 94.75 180 PRO A CA 1
ATOM 1361 C C . PRO A 1 180 ? -1.146 -3.399 12.006 1.00 94.75 180 PRO A C 1
ATOM 1363 O O . PRO A 1 180 ? -1.364 -3.177 10.812 1.00 94.75 180 PRO A O 1
ATOM 1366 N N . VAL A 1 181 ? 0.084 -3.363 12.524 1.00 95.19 181 VAL A N 1
ATOM 1367 C CA . VAL A 1 181 ? 1.292 -3.061 11.748 1.00 95.19 181 VAL A CA 1
ATOM 1368 C C . VAL A 1 181 ? 2.181 -4.298 11.698 1.00 95.19 181 VAL A C 1
ATOM 1370 O O . VAL A 1 181 ? 2.473 -4.898 12.732 1.00 95.19 181 VAL A O 1
ATOM 1373 N N . TYR A 1 182 ? 2.663 -4.644 10.508 1.00 95.69 182 TYR A N 1
ATOM 1374 C CA . TYR A 1 182 ? 3.548 -5.780 10.278 1.00 95.69 182 TYR A CA 1
ATOM 1375 C C . TYR A 1 182 ? 4.829 -5.357 9.569 1.00 95.69 182 TYR A C 1
ATOM 1377 O O . TYR A 1 182 ? 4.799 -4.587 8.613 1.00 95.69 182 TYR A O 1
ATOM 1385 N N . SER A 1 183 ? 5.955 -5.916 9.991 1.00 94.38 183 SER A N 1
ATOM 1386 C CA . SER A 1 183 ? 7.188 -5.937 9.211 1.00 94.38 183 SER A CA 1
ATOM 1387 C C . SER A 1 183 ? 7.162 -7.125 8.257 1.00 94.38 183 SER A C 1
ATOM 1389 O O . SER A 1 183 ? 6.758 -8.222 8.638 1.00 94.38 183 SER A O 1
ATOM 1391 N N . LEU A 1 184 ? 7.621 -6.925 7.023 1.00 95.12 184 LEU A N 1
ATOM 1392 C CA . LEU A 1 184 ? 7.691 -7.974 6.011 1.00 95.12 184 LEU A CA 1
ATOM 1393 C C . LEU A 1 184 ? 9.071 -7.986 5.362 1.00 95.12 184 LEU A C 1
ATOM 1395 O O . LEU A 1 184 ? 9.435 -7.061 4.639 1.00 95.12 184 LEU A O 1
ATOM 1399 N N . HIS A 1 185 ? 9.827 -9.060 5.560 1.00 94.31 185 HIS A N 1
ATOM 1400 C CA . HIS A 1 185 ? 11.065 -9.243 4.814 1.00 94.31 185 HIS A CA 1
ATOM 1401 C C . HIS A 1 185 ? 10.772 -9.755 3.400 1.00 94.31 185 HIS A C 1
ATOM 1403 O O . HIS A 1 185 ? 10.085 -10.758 3.208 1.00 94.31 185 HIS A O 1
ATOM 1409 N N . VAL A 1 186 ? 11.306 -9.075 2.391 1.00 92.19 186 VAL A N 1
ATOM 1410 C CA . VAL A 1 186 ? 11.064 -9.405 0.985 1.00 92.19 186 VAL A CA 1
ATOM 1411 C C . VAL A 1 186 ? 12.357 -9.884 0.339 1.00 92.19 186 VAL A C 1
ATOM 1413 O O . VAL A 1 186 ? 13.264 -9.090 0.084 1.00 92.19 186 VAL A O 1
ATOM 1416 N N . ASP A 1 187 ? 12.399 -11.182 0.049 1.00 89.56 187 ASP A N 1
ATOM 1417 C CA . ASP A 1 187 ? 13.379 -11.814 -0.843 1.00 89.56 187 ASP A CA 1
ATOM 1418 C C . ASP A 1 187 ? 12.677 -12.333 -2.106 1.00 89.56 187 ASP A C 1
ATOM 1420 O O . ASP A 1 187 ? 13.034 -11.991 -3.232 1.00 89.56 187 ASP A O 1
ATOM 1424 N N . ASN A 1 188 ? 11.581 -13.077 -1.910 1.00 92.31 188 ASN A N 1
ATOM 1425 C CA . ASN A 1 188 ? 10.754 -13.629 -2.975 1.00 92.31 188 ASN A CA 1
ATOM 1426 C C . ASN A 1 188 ? 9.356 -12.988 -2.975 1.00 92.31 188 ASN A C 1
ATOM 1428 O O . ASN A 1 188 ? 8.586 -13.154 -2.031 1.00 92.31 188 ASN A O 1
ATOM 1432 N N . LEU A 1 189 ? 9.003 -12.294 -4.061 1.00 94.81 189 LEU A N 1
ATOM 1433 C CA . LEU A 1 189 ? 7.712 -11.603 -4.174 1.00 94.81 189 LEU A CA 1
ATOM 1434 C C . LEU A 1 189 ? 6.508 -12.552 -4.208 1.00 94.81 189 LEU A C 1
ATOM 1436 O O . LEU A 1 189 ? 5.457 -12.209 -3.681 1.00 94.81 189 LEU A O 1
ATOM 1440 N N . GLY A 1 190 ? 6.653 -13.755 -4.770 1.00 96.00 190 GLY A N 1
ATOM 1441 C CA . GLY A 1 190 ? 5.591 -14.762 -4.747 1.00 96.00 190 GLY A CA 1
ATOM 1442 C C . GLY A 1 190 ? 5.332 -15.312 -3.342 1.00 96.00 190 GLY A C 1
ATOM 1443 O O . GLY A 1 190 ? 4.190 -15.568 -2.981 1.00 96.00 190 GLY A O 1
ATOM 1444 N N . ALA A 1 191 ? 6.377 -15.478 -2.525 1.00 95.69 191 ALA A N 1
ATOM 1445 C CA . ALA A 1 191 ? 6.223 -15.846 -1.118 1.00 95.69 191 ALA A CA 1
ATOM 1446 C C . ALA A 1 191 ? 5.595 -14.707 -0.302 1.00 95.69 191 ALA A C 1
ATOM 1448 O O . ALA A 1 191 ? 4.701 -14.963 0.501 1.00 95.69 191 ALA A O 1
ATOM 1449 N N . ALA A 1 192 ? 6.020 -13.464 -0.548 1.00 96.38 192 ALA A N 1
ATOM 1450 C CA . ALA A 1 192 ? 5.426 -12.279 0.064 1.00 96.38 192 ALA A CA 1
ATOM 1451 C C . ALA A 1 192 ? 3.937 -12.124 -0.290 1.00 96.38 192 ALA A C 1
ATOM 1453 O O . ALA A 1 192 ? 3.137 -11.844 0.595 1.00 96.38 192 ALA A O 1
ATOM 1454 N N . GLU A 1 193 ? 3.550 -12.348 -1.550 1.00 97.44 193 GLU A N 1
ATOM 1455 C CA . GLU A 1 193 ? 2.148 -12.297 -1.986 1.00 97.44 193 GLU A CA 1
ATOM 1456 C C . GLU A 1 193 ? 1.277 -13.311 -1.243 1.00 97.44 193 GLU A C 1
ATOM 1458 O O . GLU A 1 193 ? 0.247 -12.923 -0.692 1.00 97.44 193 GLU A O 1
ATOM 1463 N N . ARG A 1 194 ? 1.714 -14.574 -1.147 1.00 96.81 194 ARG A N 1
ATOM 1464 C CA . ARG A 1 194 ? 0.963 -15.610 -0.421 1.00 96.81 194 ARG A CA 1
ATOM 1465 C C . ARG A 1 194 ? 0.783 -15.266 1.052 1.00 96.81 194 ARG A C 1
ATOM 1467 O O . ARG A 1 194 ? -0.331 -15.334 1.557 1.00 96.81 194 ARG A O 1
ATOM 1474 N N . ALA A 1 195 ? 1.851 -14.832 1.715 1.00 96.38 195 ALA A N 1
ATOM 1475 C CA . ALA A 1 195 ? 1.785 -14.492 3.130 1.00 96.38 195 ALA A CA 1
ATOM 1476 C C . ALA A 1 195 ? 0.894 -13.263 3.399 1.00 96.38 195 ALA A C 1
ATOM 1478 O O . ALA A 1 195 ? 0.192 -13.207 4.405 1.00 96.38 195 ALA A O 1
ATOM 1479 N N . LEU A 1 196 ? 0.874 -12.283 2.487 1.00 97.38 196 LEU A N 1
ATOM 1480 C CA . LEU A 1 196 ? -0.041 -11.141 2.570 1.00 97.38 196 LEU A CA 1
ATOM 1481 C C . LEU A 1 196 ? -1.496 -11.530 2.295 1.00 97.38 196 LEU A C 1
ATOM 1483 O O . LEU A 1 196 ? -2.403 -10.963 2.901 1.00 97.38 196 LEU A O 1
ATOM 1487 N N . ARG A 1 197 ? -1.730 -12.503 1.414 1.00 97.00 197 ARG A N 1
ATOM 1488 C CA . ARG A 1 197 ? -3.066 -13.048 1.162 1.00 97.00 197 ARG A CA 1
ATOM 1489 C C . ARG A 1 197 ? -3.615 -13.759 2.400 1.00 97.00 197 ARG A C 1
ATOM 1491 O O . ARG A 1 197 ? -4.744 -13.482 2.791 1.00 97.00 197 ARG A O 1
ATOM 1498 N N . GLU A 1 198 ? -2.807 -14.600 3.043 1.00 95.38 198 GLU A N 1
ATOM 1499 C CA . GLU A 1 198 ? -3.141 -15.259 4.318 1.00 95.38 198 GLU A CA 1
ATOM 1500 C C . GLU A 1 198 ? -3.412 -14.232 5.430 1.00 95.38 198 GLU A C 1
ATOM 1502 O O . GLU A 1 198 ? -4.395 -14.345 6.166 1.00 95.38 198 GLU A O 1
ATOM 1507 N N . LEU A 1 199 ? -2.592 -13.175 5.502 1.00 95.00 199 LEU A N 1
ATOM 1508 C CA . LEU A 1 199 ? -2.784 -12.072 6.443 1.00 95.00 199 LEU A CA 1
ATOM 1509 C C . LEU A 1 199 ? -4.146 -11.384 6.259 1.00 95.00 199 LEU A C 1
ATOM 1511 O O . LEU A 1 199 ? -4.832 -11.110 7.241 1.00 95.00 199 LEU A O 1
ATOM 1515 N N . VAL A 1 200 ? -4.553 -11.110 5.015 1.00 94.44 200 VAL A N 1
ATOM 1516 C CA . VAL A 1 200 ? -5.848 -10.473 4.714 1.00 94.44 200 VAL A CA 1
ATOM 1517 C C . VAL A 1 200 ? -7.030 -11.424 4.929 1.00 94.44 200 VAL A C 1
ATOM 1519 O O . VAL A 1 200 ? -8.108 -10.971 5.329 1.00 94.44 200 VAL A O 1
ATOM 1522 N N . ALA A 1 201 ? -6.843 -12.727 4.702 1.00 90.62 201 ALA A N 1
ATOM 1523 C CA . ALA A 1 201 ? -7.852 -13.750 4.976 1.00 90.62 201 ALA A CA 1
ATOM 1524 C C . ALA A 1 201 ? -8.131 -13.910 6.484 1.00 90.62 201 ALA A C 1
ATOM 1526 O O . ALA A 1 201 ? -9.279 -14.151 6.860 1.00 90.62 201 ALA A O 1
ATOM 1527 N N . GLY A 1 202 ? -7.126 -13.663 7.334 1.00 80.44 202 GLY A N 1
ATOM 1528 C CA . GLY A 1 202 ? -7.210 -13.776 8.794 1.00 80.44 202 GLY A CA 1
ATOM 1529 C C . GLY A 1 202 ? -6.587 -15.057 9.362 1.00 80.44 202 GLY A C 1
ATOM 1530 O O . GLY A 1 202 ? -6.854 -15.391 10.512 1.00 80.44 202 GLY A O 1
ATOM 1531 N N . ASP A 1 203 ? -5.757 -15.756 8.582 1.00 56.72 203 ASP A N 1
ATOM 1532 C CA . ASP A 1 203 ? -5.205 -17.075 8.936 1.00 56.72 203 ASP A CA 1
ATOM 1533 C C . ASP A 1 203 ? -3.848 -17.010 9.665 1.00 56.72 203 ASP A C 1
ATOM 1535 O O . ASP A 1 203 ? -3.298 -18.035 10.068 1.00 56.72 203 ASP A O 1
ATOM 1539 N N . VAL A 1 204 ? -3.297 -15.810 9.874 1.00 50.78 204 VAL A N 1
ATOM 1540 C CA . VAL A 1 204 ? -2.032 -15.615 10.598 1.00 50.78 204 VAL A CA 1
ATOM 1541 C C . VAL A 1 204 ? -2.346 -15.339 12.072 1.00 50.78 204 VAL A C 1
ATOM 1543 O O . VAL A 1 204 ? -2.612 -14.198 12.450 1.00 50.78 204 VAL A O 1
ATOM 1546 N N . SER A 1 205 ? -2.357 -16.404 12.884 1.00 35.09 205 SER A N 1
ATOM 1547 C CA . SER A 1 205 ? -2.489 -16.359 14.355 1.00 35.09 205 SER A CA 1
ATOM 1548 C C . SER A 1 205 ? -1.154 -16.574 15.059 1.00 35.09 205 SER A C 1
ATOM 1550 O O . SER A 1 205 ? -0.344 -17.386 14.559 1.00 35.09 205 SER A O 1
#

Secondary structure (DSSP, 8-state):
--HHHHHHHHHHHHHHHHHTS--S-EEES-EEEEETTEEEEE--STTSSHHHHHHHHHHTTPEEEESS-EEEEEETTEEEEEP----EEEESS-TTGGGS-GGG-S-SEEE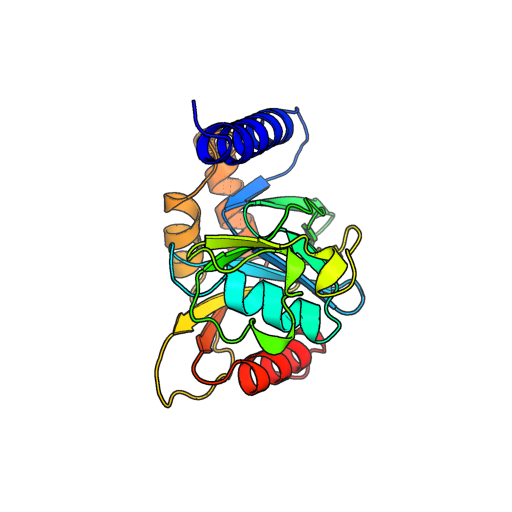E-HHHHSPBP-SEEEEEEEEEEE-TT-----EE--HHHHHHHHHTT--TTTTSTHHHHHHHHHHHHHS-EEEEEES-HHHHHHHHHHHHHT---

Sequence (205 aa):
MTNDYVRPYVLWEVTRILLEADEPTLAIHAGSVALDGRAIVIAGVSHAGKSTLSGWLVAHGWGFLTDEVSRLEQSGEGWRVHPFPRPIGVRRPTPLEPFVQPEFGEATEILVPASTLGTLSGVADLTAIVLPERRPGASSTPTPAHPATAVRLLAEHLPKRASDGRAGFRTLVDLMQSVPVYSLHVDNLGAAERALRELVAGDVS